Protein AF-A0A202E261-F1 (afdb_monomer)

Structure (mmCIF, N/CA/C/O backbone):
data_AF-A0A202E261-F1
#
_entry.id   AF-A0A202E261-F1
#
loop_
_atom_site.group_PDB
_atom_site.id
_atom_site.type_symbol
_atom_site.label_atom_id
_atom_site.label_alt_id
_atom_site.label_comp_id
_atom_site.label_asym_id
_atom_site.label_entity_id
_atom_site.label_seq_id
_atom_site.pdbx_PDB_ins_code
_atom_site.Cartn_x
_atom_site.Cartn_y
_atom_site.Cartn_z
_atom_site.occupancy
_atom_site.B_iso_or_equiv
_atom_site.auth_seq_id
_atom_site.auth_comp_id
_atom_site.auth_asym_id
_atom_site.auth_atom_id
_atom_site.pdbx_PDB_model_num
ATOM 1 N N . PHE A 1 1 ? 17.854 -31.395 4.392 1.00 71.31 1 PHE A N 1
ATOM 2 C CA . PHE A 1 1 ? 18.715 -30.621 5.311 1.00 71.31 1 PHE A CA 1
ATOM 3 C C . PHE A 1 1 ? 18.531 -29.109 5.123 1.00 71.31 1 PHE A C 1
ATOM 5 O O . PHE A 1 1 ? 17.917 -28.491 5.981 1.00 71.31 1 PHE A O 1
ATOM 12 N N . TYR A 1 2 ? 18.912 -28.520 3.980 1.00 80.06 2 TYR A N 1
ATOM 13 C CA . TYR A 1 2 ? 18.791 -27.066 3.745 1.00 80.06 2 TYR A CA 1
ATOM 14 C C . TYR A 1 2 ? 17.360 -26.505 3.781 1.00 80.06 2 TYR A C 1
ATOM 16 O O . TYR A 1 2 ? 17.147 -25.445 4.356 1.00 80.06 2 TYR A O 1
ATOM 24 N N . GLY A 1 3 ? 16.364 -27.221 3.245 1.00 77.81 3 GLY A N 1
ATOM 25 C CA . GLY A 1 3 ? 14.965 -26.764 3.289 1.00 77.81 3 GLY A CA 1
ATOM 26 C C . GLY A 1 3 ? 14.407 -26.629 4.711 1.00 77.81 3 GLY A C 1
ATOM 27 O O . GLY A 1 3 ? 13.682 -25.683 4.999 1.00 77.81 3 GLY A O 1
ATOM 28 N N . VAL A 1 4 ? 14.811 -27.523 5.621 1.00 81.38 4 VAL A N 1
ATOM 29 C CA . VAL A 1 4 ? 14.452 -27.436 7.047 1.00 81.38 4 VAL A CA 1
ATOM 30 C C . VAL A 1 4 ? 15.137 -26.228 7.681 1.00 81.38 4 VAL A C 1
ATOM 32 O O . VAL A 1 4 ? 14.484 -25.457 8.368 1.00 81.38 4 VAL A O 1
ATOM 35 N N . MET A 1 5 ? 16.421 -26.002 7.390 1.00 83.56 5 MET A N 1
ATOM 36 C CA . MET A 1 5 ? 17.166 -24.848 7.903 1.00 83.56 5 MET A CA 1
ATOM 37 C C . MET A 1 5 ? 16.578 -23.508 7.428 1.00 83.56 5 MET A C 1
ATOM 39 O O . MET A 1 5 ? 16.366 -22.611 8.241 1.00 83.56 5 MET A O 1
ATOM 43 N N . ILE A 1 6 ? 16.249 -23.387 6.136 1.00 81.75 6 ILE A N 1
ATOM 44 C CA . ILE A 1 6 ? 15.598 -22.199 5.560 1.00 81.75 6 ILE A CA 1
ATOM 45 C C . ILE A 1 6 ? 14.204 -22.008 6.167 1.00 81.75 6 ILE A C 1
ATOM 47 O O . ILE A 1 6 ? 13.860 -20.902 6.576 1.00 81.75 6 ILE A O 1
ATOM 51 N N . GLY A 1 7 ? 13.412 -23.079 6.274 1.00 80.44 7 GLY A N 1
ATOM 52 C CA . GLY A 1 7 ? 12.087 -23.034 6.895 1.00 80.44 7 GLY A CA 1
ATOM 53 C C . GLY A 1 7 ? 12.141 -22.550 8.345 1.00 80.44 7 GLY A C 1
ATOM 54 O O . GLY A 1 7 ? 11.383 -21.656 8.721 1.00 80.44 7 GLY A O 1
ATOM 55 N N . THR A 1 8 ? 13.083 -23.073 9.132 1.00 83.44 8 THR A N 1
ATOM 56 C CA . THR A 1 8 ? 13.326 -22.658 10.519 1.00 83.44 8 THR A CA 1
ATOM 57 C C . THR A 1 8 ? 13.765 -21.197 10.601 1.00 83.44 8 THR A C 1
ATOM 59 O O . THR A 1 8 ? 13.216 -20.444 11.403 1.00 83.44 8 THR A O 1
ATOM 62 N N . PHE A 1 9 ? 14.694 -20.757 9.746 1.00 85.19 9 PHE A N 1
ATOM 63 C CA . PHE A 1 9 ? 15.123 -19.357 9.699 1.00 85.19 9 PHE A CA 1
ATOM 64 C C . PHE A 1 9 ? 13.949 -18.413 9.407 1.00 85.19 9 PHE A C 1
ATOM 66 O O . PHE A 1 9 ? 13.721 -17.467 10.158 1.00 85.19 9 PHE A O 1
ATOM 73 N N . LEU A 1 10 ? 13.156 -18.699 8.367 1.00 82.44 10 LEU A N 1
ATOM 74 C CA . LEU A 1 10 ? 11.977 -17.902 8.010 1.00 82.44 10 LEU A CA 1
ATOM 75 C C . LEU A 1 10 ? 10.933 -17.885 9.134 1.00 82.44 10 LEU A C 1
ATOM 77 O O . LEU A 1 10 ? 10.291 -16.862 9.366 1.00 82.44 10 LEU A O 1
ATOM 81 N N . PHE A 1 11 ? 10.763 -19.004 9.839 1.00 82.38 11 PHE A N 1
ATOM 82 C CA . PHE A 1 11 ? 9.862 -19.104 10.981 1.00 82.38 11 PHE A CA 1
ATOM 83 C C . PHE A 1 11 ? 10.284 -18.182 12.132 1.00 82.38 11 PHE A C 1
ATOM 85 O O . PHE A 1 11 ? 9.473 -17.375 12.589 1.00 82.38 11 PHE A O 1
ATOM 92 N N . PHE A 1 12 ? 11.549 -18.249 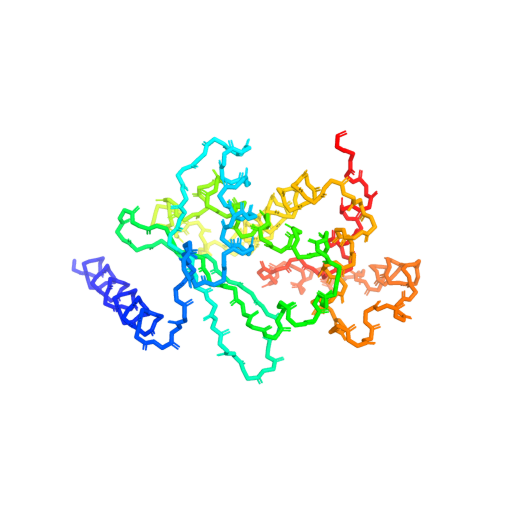12.558 1.00 85.38 12 PHE A N 1
ATOM 93 C CA . PHE A 1 12 ? 12.067 -17.387 13.623 1.00 85.38 12 PHE A CA 1
ATOM 94 C C . PHE A 1 12 ? 12.058 -15.911 13.231 1.00 85.38 12 PHE A C 1
ATOM 96 O O . PHE A 1 12 ? 11.714 -15.067 14.053 1.00 85.38 12 PHE A O 1
ATOM 103 N N . ASN A 1 13 ? 12.350 -15.595 11.968 1.00 82.38 13 ASN A N 1
ATOM 104 C CA . ASN A 1 13 ? 12.278 -14.222 11.478 1.00 82.38 13 ASN A CA 1
ATOM 105 C C . ASN A 1 13 ? 10.861 -13.648 11.646 1.00 82.38 13 ASN A C 1
ATOM 107 O O . ASN A 1 13 ? 10.676 -12.580 12.226 1.00 82.38 13 ASN A O 1
ATOM 111 N N . LYS A 1 14 ? 9.833 -14.407 11.242 1.00 82.50 14 LYS A N 1
ATOM 112 C CA . LYS A 1 14 ? 8.442 -13.979 11.435 1.00 82.50 14 LYS A CA 1
ATOM 113 C C . LYS A 1 14 ? 8.031 -13.911 12.908 1.00 82.50 14 LYS A C 1
ATOM 115 O O . LYS A 1 14 ? 7.245 -13.038 13.258 1.00 82.50 14 LYS A O 1
ATOM 120 N N . LEU A 1 15 ? 8.544 -14.804 13.760 1.00 85.50 15 LEU A N 1
ATOM 121 C CA . LEU A 1 15 ? 8.317 -14.749 15.210 1.00 85.50 15 LEU A CA 1
ATOM 122 C C . LEU A 1 15 ? 8.835 -13.441 15.810 1.00 85.50 15 LEU A C 1
ATOM 124 O O . LEU A 1 15 ? 8.109 -12.792 16.558 1.00 85.50 15 LEU A O 1
ATOM 128 N N . VAL A 1 16 ? 10.064 -13.051 15.467 1.00 86.69 16 VAL A N 1
ATOM 129 C CA . VAL A 1 16 ? 10.685 -11.811 15.953 1.00 86.69 16 VAL A CA 1
ATOM 130 C C . VAL A 1 16 ? 9.889 -10.594 15.490 1.00 86.69 16 VAL A C 1
ATOM 132 O O . VAL A 1 16 ? 9.588 -9.722 16.302 1.00 86.69 16 VAL A O 1
ATOM 135 N N . ILE A 1 17 ? 9.472 -10.560 14.221 1.00 85.44 17 ILE A N 1
ATOM 136 C CA . ILE A 1 17 ? 8.662 -9.453 13.694 1.00 85.44 17 ILE A CA 1
ATOM 137 C C . ILE A 1 17 ? 7.299 -9.387 14.395 1.00 85.44 17 ILE A C 1
ATOM 139 O O . ILE A 1 17 ? 6.878 -8.315 14.823 1.00 85.44 17 ILE A O 1
ATOM 143 N N . ALA A 1 18 ? 6.619 -10.523 14.571 1.00 87.19 18 ALA A N 1
ATOM 144 C CA . ALA A 1 18 ? 5.336 -10.567 15.269 1.00 87.19 18 ALA A CA 1
ATOM 145 C C . ALA A 1 18 ? 5.460 -10.135 16.740 1.00 87.19 18 ALA A C 1
ATOM 147 O O . ALA A 1 18 ? 4.589 -9.423 17.241 1.00 87.19 18 ALA A O 1
ATOM 148 N N . PHE A 1 19 ? 6.532 -10.545 17.426 1.00 88.94 19 PHE A N 1
ATOM 149 C CA . PHE A 1 19 ? 6.842 -10.103 18.785 1.00 88.94 19 PHE A CA 1
ATOM 150 C C . PHE A 1 19 ? 7.041 -8.586 18.840 1.00 88.94 19 PHE A C 1
ATOM 152 O O . PHE A 1 19 ? 6.410 -7.919 19.657 1.00 88.94 19 PHE A O 1
ATOM 159 N N . TYR A 1 20 ? 7.853 -8.044 17.933 1.00 88.81 20 TYR A N 1
ATOM 160 C CA . TYR A 1 20 ? 8.139 -6.617 17.870 1.00 88.81 20 TYR A CA 1
ATOM 161 C C . TYR A 1 20 ? 6.879 -5.785 17.602 1.00 88.81 20 TYR A C 1
ATOM 163 O O . TYR A 1 20 ? 6.579 -4.879 18.371 1.00 88.81 20 TYR A O 1
ATOM 171 N N . ILE A 1 21 ? 6.072 -6.142 16.595 1.00 88.56 21 ILE A N 1
ATOM 172 C CA . ILE A 1 21 ? 4.812 -5.436 16.300 1.00 88.56 21 ILE A CA 1
ATOM 173 C C . ILE A 1 21 ? 3.878 -5.478 17.514 1.00 88.56 21 ILE A C 1
ATOM 175 O O . ILE A 1 21 ? 3.348 -4.453 17.926 1.00 88.56 21 ILE A O 1
ATOM 179 N N . ARG A 1 22 ? 3.688 -6.649 18.131 1.00 89.62 22 ARG A N 1
ATOM 180 C CA . ARG A 1 22 ? 2.782 -6.787 19.283 1.00 89.62 22 ARG A CA 1
ATOM 181 C C . ARG A 1 22 ? 3.256 -6.039 20.527 1.00 89.62 22 ARG A C 1
ATOM 183 O O . ARG A 1 22 ? 2.412 -5.649 21.326 1.00 89.62 22 ARG A O 1
ATOM 190 N N . GLY A 1 23 ? 4.567 -5.900 20.711 1.00 89.31 23 GLY A N 1
ATOM 191 C CA . GLY A 1 23 ? 5.159 -5.225 21.865 1.00 89.31 23 GLY A CA 1
ATOM 192 C C . GLY A 1 23 ? 5.361 -3.721 21.678 1.00 89.31 23 GLY A C 1
ATOM 193 O O . GLY A 1 23 ? 5.394 -2.997 22.668 1.00 89.31 23 GL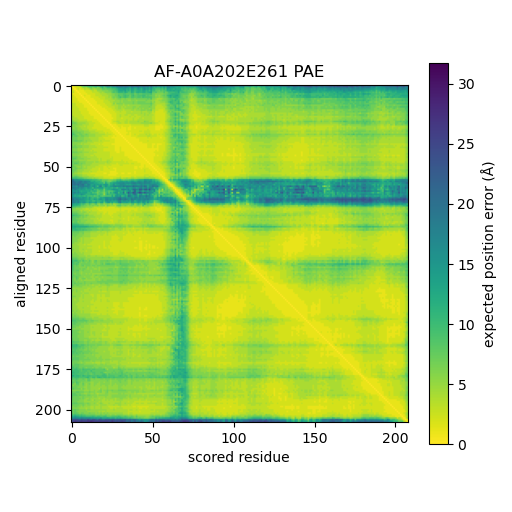Y A O 1
ATOM 194 N N . SER A 1 24 ? 5.508 -3.248 20.438 1.00 89.81 24 SER A N 1
ATOM 195 C CA . SER A 1 24 ? 5.903 -1.864 20.138 1.00 89.81 24 SER A CA 1
ATOM 196 C C . SER A 1 24 ? 4.866 -1.062 19.348 1.00 89.81 24 SER A C 1
ATOM 198 O O . SER A 1 24 ? 4.977 0.160 19.303 1.00 89.81 24 SER A O 1
ATOM 200 N N . ALA A 1 25 ? 3.860 -1.703 18.747 1.00 93.00 25 ALA A N 1
ATOM 201 C CA . ALA A 1 25 ? 2.770 -1.029 18.043 1.00 93.00 25 ALA A CA 1
ATOM 202 C C . ALA A 1 25 ? 1.473 -1.013 18.871 1.00 93.00 25 ALA A C 1
ATOM 204 O O . ALA A 1 25 ? 1.246 -1.845 19.751 1.00 93.00 25 ALA A O 1
ATOM 205 N N . VAL A 1 26 ? 0.580 -0.079 18.553 1.00 94.44 26 VAL A N 1
ATOM 206 C CA . VAL A 1 26 ? -0.694 0.111 19.251 1.00 94.44 26 VAL A CA 1
ATOM 207 C C . VAL A 1 26 ? -1.797 -0.657 18.521 1.00 94.44 26 VAL A C 1
ATOM 209 O O . VAL A 1 26 ? -2.121 -0.357 17.375 1.00 94.44 26 VAL A O 1
ATOM 212 N N . LYS A 1 27 ? -2.379 -1.677 19.160 1.00 95.44 27 LYS A N 1
ATOM 213 C CA . LYS A 1 27 ? -3.402 -2.541 18.540 1.00 95.44 27 LYS A CA 1
ATOM 214 C C . LYS A 1 27 ? -4.723 -1.796 18.310 1.00 95.44 27 LYS A C 1
ATOM 216 O O . LYS A 1 27 ? -5.280 -1.240 19.248 1.00 95.44 27 LYS A O 1
ATOM 221 N N . LEU A 1 28 ? -5.283 -1.844 17.109 1.00 95.06 28 LEU A N 1
ATOM 222 C CA . LEU A 1 28 ? -6.623 -1.318 16.851 1.00 95.06 28 LEU A CA 1
ATOM 223 C C . LEU A 1 28 ? -7.690 -2.165 17.556 1.00 95.06 28 LEU A C 1
ATOM 225 O O . LEU A 1 28 ? -7.625 -3.397 17.561 1.00 95.06 28 LEU A O 1
ATOM 229 N N . GLY A 1 29 ? -8.693 -1.502 18.123 1.00 95.25 29 GLY A N 1
ATOM 230 C CA . GLY A 1 29 ? -9.818 -2.156 18.777 1.00 95.25 29 GLY A CA 1
ATOM 231 C C . GLY A 1 29 ? -10.958 -1.190 19.107 1.00 95.25 29 GLY A C 1
ATOM 232 O O . GLY A 1 29 ? -10.822 0.021 18.949 1.00 95.25 29 GLY 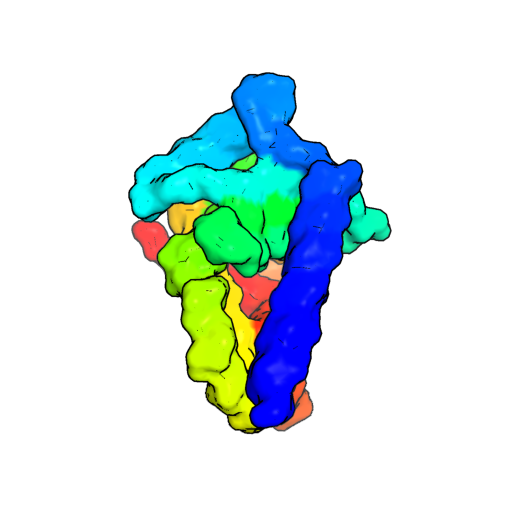A O 1
ATOM 233 N N . PRO A 1 30 ? -12.090 -1.699 19.616 1.00 94.75 30 PRO A N 1
ATOM 234 C CA . PRO A 1 30 ? -13.256 -0.866 19.904 1.00 94.75 30 PRO A CA 1
ATOM 235 C C . PRO A 1 30 ? -13.017 0.174 21.011 1.00 94.75 30 PRO A C 1
ATOM 237 O O . PRO A 1 30 ? -13.743 1.157 21.079 1.00 94.75 30 PRO A O 1
ATOM 240 N N . GLN A 1 31 ? -12.005 -0.010 21.865 1.00 96.19 31 GLN A N 1
ATOM 241 C CA . GLN A 1 31 ? -11.590 0.970 22.880 1.00 96.19 31 GLN A CA 1
ATOM 242 C C . GLN A 1 31 ? -10.324 1.751 22.492 1.00 96.19 31 GLN A C 1
ATOM 244 O O . GLN A 1 31 ? -9.927 2.657 23.216 1.00 96.19 31 GLN A O 1
ATOM 249 N N . GLN A 1 32 ? -9.673 1.408 21.375 1.00 92.94 32 GLN A N 1
ATOM 250 C CA . GLN A 1 32 ? -8.385 1.970 20.969 1.00 92.94 32 GLN A CA 1
ATOM 251 C C . GLN A 1 32 ? -8.404 2.262 19.467 1.00 92.94 32 GLN A C 1
ATOM 253 O O . GLN A 1 32 ? -8.309 1.347 18.651 1.00 92.94 32 GLN A O 1
ATOM 258 N N . PHE A 1 33 ? -8.539 3.547 19.123 1.00 94.31 33 PHE A N 1
ATOM 259 C CA . PHE A 1 33 ? -8.861 4.032 17.772 1.00 94.31 33 PHE A CA 1
ATOM 260 C C . PHE A 1 33 ? -10.179 3.449 17.2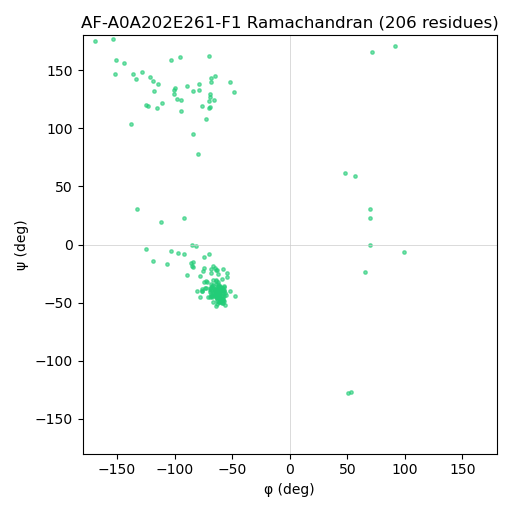20 1.00 94.31 33 PHE A C 1
ATOM 262 O O . PHE A 1 33 ? -10.183 2.807 16.163 1.00 94.31 33 PHE A O 1
ATOM 269 N N . PRO A 1 34 ? -11.315 3.669 17.916 1.00 95.06 34 PRO A N 1
ATOM 270 C CA . PRO A 1 34 ? -12.608 3.100 17.532 1.00 95.06 34 PRO A CA 1
ATOM 271 C C . PRO A 1 34 ? -13.035 3.481 16.114 1.00 95.06 34 PRO A C 1
ATOM 273 O O . PRO A 1 34 ? -13.613 2.659 15.414 1.00 95.06 34 PRO A O 1
ATOM 276 N N . GLU A 1 35 ? -12.728 4.695 15.659 1.00 91.81 35 GLU A N 1
ATOM 277 C CA . GLU A 1 35 ? -13.097 5.177 14.324 1.00 91.81 35 GLU A CA 1
ATOM 278 C C . GLU A 1 35 ? -12.416 4.365 13.216 1.00 91.81 35 GLU A C 1
ATOM 280 O O . GLU A 1 35 ? -13.091 3.786 12.362 1.00 91.81 35 GLU A O 1
ATOM 285 N N . ILE A 1 36 ? -11.087 4.230 13.285 1.00 91.75 36 ILE A N 1
ATOM 286 C CA . ILE A 1 36 ? -10.294 3.456 12.319 1.00 91.75 36 ILE A CA 1
ATOM 287 C C . ILE A 1 36 ? -10.658 1.969 12.407 1.00 91.75 36 ILE A C 1
ATOM 289 O O . ILE A 1 36 ? -10.786 1.293 11.386 1.00 91.75 36 ILE A O 1
ATOM 293 N N . TYR A 1 37 ? -10.885 1.446 13.615 1.00 94.94 37 TYR A N 1
ATOM 294 C CA . TYR A 1 37 ? -11.315 0.062 13.801 1.00 94.94 37 TYR A CA 1
ATOM 295 C C . TYR A 1 37 ? -12.709 -0.203 13.201 1.00 94.94 37 TYR A C 1
ATOM 297 O O . TYR A 1 37 ? -12.915 -1.201 12.505 1.00 94.94 37 TYR A O 1
ATOM 305 N N . ASN A 1 38 ? -13.668 0.706 13.386 1.00 94.56 38 ASN A N 1
ATOM 306 C CA . ASN A 1 38 ? -15.002 0.619 12.785 1.00 94.56 38 ASN A CA 1
ATOM 307 C C . ASN A 1 38 ? -14.945 0.723 11.250 1.00 94.56 38 ASN A C 1
ATOM 309 O O . ASN A 1 38 ? -15.650 0.007 10.540 1.00 94.56 38 ASN A O 1
ATOM 313 N N . GLN A 1 39 ? -14.063 1.569 10.720 1.00 92.44 39 GLN A N 1
ATOM 314 C CA . GLN A 1 39 ? -13.799 1.685 9.285 1.00 92.44 39 GLN A CA 1
ATOM 315 C C . GLN A 1 39 ? -13.223 0.375 8.716 1.00 92.44 39 GLN A C 1
ATOM 317 O O . GLN A 1 39 ? -13.755 -0.164 7.742 1.00 92.44 39 GLN A O 1
ATOM 322 N N . LEU A 1 40 ? -12.206 -0.194 9.372 1.00 94.69 40 LEU A N 1
ATOM 323 C CA . LEU A 1 40 ? -11.597 -1.478 9.015 1.00 94.69 40 LEU A CA 1
ATOM 324 C C . LEU A 1 40 ? -12.623 -2.621 9.022 1.00 94.69 40 LEU A C 1
ATOM 326 O O . LEU A 1 40 ? -12.720 -3.376 8.054 1.00 94.69 40 LEU A O 1
ATOM 330 N N . THR A 1 41 ? -13.396 -2.751 10.102 1.00 95.81 41 THR A N 1
ATOM 331 C CA . THR A 1 41 ? -14.407 -3.811 10.258 1.00 95.81 41 THR A CA 1
ATOM 332 C C . THR A 1 41 ? -15.488 -3.717 9.182 1.00 95.81 41 THR A C 1
ATOM 334 O O . THR A 1 41 ? -15.815 -4.729 8.560 1.00 95.81 41 THR A O 1
ATOM 337 N N . ARG A 1 42 ? -15.965 -2.504 8.870 1.00 96.06 42 ARG A N 1
ATOM 338 C CA . ARG A 1 42 ? -16.902 -2.249 7.767 1.00 96.06 42 ARG A CA 1
ATOM 339 C C . ARG A 1 42 ? -16.345 -2.715 6.421 1.00 96.06 42 ARG A C 1
ATOM 341 O O . ARG A 1 42 ? -17.077 -3.305 5.628 1.00 96.06 42 ARG A O 1
ATOM 348 N N . TYR A 1 43 ? -15.063 -2.483 6.142 1.00 96.00 43 TYR A N 1
ATOM 349 C CA . TYR A 1 43 ? -14.448 -2.949 4.895 1.00 96.00 43 TYR A CA 1
ATOM 350 C C . TYR A 1 43 ? -14.216 -4.451 4.856 1.00 96.00 43 TYR A C 1
ATOM 352 O O . TYR A 1 43 ? -14.469 -5.067 3.824 1.00 96.00 43 TYR A O 1
ATOM 360 N N . CYS A 1 44 ? -13.845 -5.066 5.975 1.00 95.94 44 CYS A N 1
ATOM 361 C CA . CYS A 1 44 ? -13.767 -6.522 6.070 1.00 95.94 44 CYS A CA 1
ATOM 362 C C . CYS A 1 44 ? -15.133 -7.176 5.800 1.00 95.94 44 CYS A C 1
ATOM 364 O O . CYS A 1 44 ? -15.206 -8.153 5.054 1.00 95.94 44 CYS A O 1
ATOM 366 N N . GLN A 1 45 ? -16.220 -6.587 6.313 1.00 96.56 45 GLN A N 1
ATOM 367 C CA . GLN A 1 45 ? -17.590 -7.018 6.014 1.00 96.56 45 GLN A CA 1
ATOM 368 C C . GLN A 1 45 ? -17.919 -6.882 4.522 1.00 96.56 45 GLN A C 1
ATOM 370 O O . GLN A 1 45 ? -18.365 -7.853 3.914 1.00 96.56 45 GLN A O 1
ATOM 375 N N . LYS A 1 46 ? -17.639 -5.724 3.900 1.00 95.94 46 LYS A N 1
ATOM 376 C CA . LYS A 1 46 ? -17.835 -5.529 2.448 1.00 95.94 46 LYS A CA 1
ATOM 377 C C . LYS A 1 46 ? -17.045 -6.537 1.609 1.00 95.94 46 LYS A C 1
ATOM 379 O O . LYS A 1 46 ? -17.544 -7.027 0.603 1.00 95.94 46 LYS A O 1
ATOM 384 N N . LEU A 1 47 ? -15.823 -6.858 2.026 1.00 95.56 47 LEU A N 1
ATOM 385 C CA . LEU A 1 47 ? -14.965 -7.833 1.356 1.00 95.56 47 LEU A CA 1
ATOM 386 C C . LEU A 1 47 ? -15.296 -9.287 1.717 1.00 95.56 47 LEU A C 1
ATOM 388 O O . LEU A 1 47 ? -14.640 -10.188 1.191 1.00 95.56 47 LEU A O 1
ATOM 392 N N . ASN A 1 48 ? -16.275 -9.542 2.589 1.00 95.62 48 ASN A N 1
ATOM 393 C CA . ASN A 1 48 ? -16.604 -10.865 3.117 1.00 95.62 48 ASN A CA 1
ATOM 394 C C . ASN A 1 48 ? -15.345 -11.612 3.607 1.00 95.62 48 ASN A C 1
ATOM 396 O O . ASN A 1 48 ? -14.916 -12.616 3.022 1.00 95.62 48 ASN A O 1
ATOM 400 N N . MET A 1 49 ? -14.670 -11.035 4.602 1.00 93.62 49 MET A N 1
ATOM 401 C CA . MET A 1 49 ? -13.487 -11.605 5.245 1.00 93.62 49 MET A CA 1
ATOM 402 C C . MET A 1 49 ? -13.452 -11.300 6.742 1.00 93.62 49 MET A C 1
ATOM 404 O O . MET A 1 49 ? -14.009 -10.302 7.196 1.00 93.62 49 MET A O 1
ATOM 408 N N . ASP A 1 50 ? -12.740 -12.140 7.491 1.00 92.75 50 ASP A N 1
ATOM 409 C CA . ASP A 1 50 ? -12.475 -11.894 8.907 1.00 92.75 50 ASP A CA 1
ATOM 410 C C . ASP A 1 50 ? -11.605 -10.650 9.096 1.00 92.75 50 ASP A C 1
ATOM 412 O O . ASP A 1 50 ? -10.691 -10.381 8.305 1.00 92.75 50 ASP A O 1
ATOM 416 N N . VAL A 1 51 ? -11.865 -9.925 10.184 1.00 93.19 51 VAL A N 1
ATOM 417 C CA . VAL A 1 51 ? -11.091 -8.742 10.567 1.00 93.19 51 VAL A CA 1
ATOM 418 C C . VAL A 1 51 ? -9.690 -9.192 11.002 1.00 93.19 51 VAL A C 1
ATOM 420 O O . VAL A 1 51 ? -9.577 -9.970 11.955 1.00 93.19 51 VAL A O 1
ATOM 423 N N . PRO A 1 52 ? -8.615 -8.761 10.315 1.00 92.50 52 PRO A N 1
ATOM 424 C CA . PRO A 1 52 ? -7.254 -9.098 10.714 1.00 92.50 52 PRO A CA 1
ATOM 425 C C . PRO A 1 52 ? -6.871 -8.376 12.010 1.00 92.50 52 PRO A C 1
ATOM 427 O O . PRO A 1 52 ? -7.474 -7.368 12.381 1.00 92.50 52 PRO A O 1
ATOM 430 N N . GLU A 1 53 ? -5.825 -8.852 12.686 1.00 92.62 53 GLU A N 1
ATOM 431 C CA . GLU A 1 53 ? -5.214 -8.049 13.744 1.00 92.62 53 GLU A CA 1
ATOM 432 C C . GLU A 1 53 ? -4.597 -6.806 13.094 1.00 92.62 53 GLU A C 1
ATOM 434 O O . GLU A 1 53 ? -3.786 -6.927 12.180 1.00 92.62 53 GLU A O 1
ATOM 439 N N . ALA A 1 54 ? -4.980 -5.614 13.537 1.00 93.19 54 ALA A N 1
ATOM 440 C CA . ALA A 1 54 ? -4.479 -4.373 12.966 1.00 93.19 54 ALA A CA 1
ATOM 441 C C . ALA A 1 54 ? -3.784 -3.529 14.033 1.00 93.19 54 ALA A C 1
ATOM 443 O O . ALA A 1 54 ? -4.193 -3.535 15.194 1.00 93.19 54 ALA A O 1
ATOM 444 N N . TYR A 1 55 ? -2.722 -2.835 13.642 1.00 94.25 55 TYR A N 1
ATOM 445 C CA . TYR A 1 55 ? -1.871 -2.055 14.533 1.00 94.25 55 TYR A CA 1
ATOM 446 C C . TYR A 1 55 ? -1.543 -0.706 13.901 1.00 94.25 55 TYR A C 1
ATOM 448 O O . TYR A 1 55 ? -1.377 -0.622 12.686 1.00 94.25 55 TYR A O 1
ATOM 456 N N . ILE A 1 56 ? -1.404 0.321 14.735 1.00 92.62 56 ILE A N 1
ATOM 457 C CA . ILE A 1 56 ? -0.768 1.586 14.373 1.00 92.62 56 ILE A CA 1
ATOM 458 C C . ILE A 1 56 ? 0.649 1.575 14.921 1.00 92.62 56 ILE A C 1
ATOM 460 O O . ILE A 1 56 ? 0.863 1.292 16.101 1.00 92.62 56 ILE A O 1
ATOM 464 N N . MET A 1 57 ? 1.618 1.879 14.068 1.00 91.12 57 MET A N 1
ATOM 465 C CA . MET A 1 57 ? 3.027 1.896 14.440 1.00 91.12 57 MET A CA 1
ATOM 466 C C . MET A 1 57 ? 3.697 3.164 13.930 1.00 91.12 57 MET A C 1
ATOM 468 O O . MET A 1 57 ? 3.392 3.610 12.829 1.00 91.12 57 MET A O 1
ATOM 472 N N . GLN A 1 58 ? 4.615 3.735 14.711 1.00 84.69 58 GLN A N 1
ATOM 473 C CA . GLN A 1 58 ? 5.417 4.858 14.238 1.00 84.69 58 GLN A CA 1
ATOM 474 C C . GLN A 1 58 ? 6.691 4.369 13.544 1.00 84.69 58 GLN A C 1
ATOM 476 O O . GLN A 1 58 ? 7.349 3.465 14.063 1.00 84.69 58 GLN A O 1
ATOM 481 N N . GLN A 1 59 ? 7.044 4.963 12.398 1.00 74.44 59 GLN A N 1
ATOM 482 C CA . GLN A 1 59 ? 8.189 4.522 11.587 1.00 74.44 59 GLN A CA 1
ATOM 483 C C . GLN A 1 59 ? 9.110 5.662 11.126 1.00 74.44 59 GLN A C 1
ATOM 485 O O . GLN A 1 59 ? 9.790 5.537 10.114 1.00 74.44 59 GLN A O 1
ATOM 490 N N . GLY A 1 60 ? 9.215 6.732 11.920 1.00 61.44 60 GLY A N 1
ATOM 491 C CA . GLY A 1 60 ? 10.308 7.704 11.811 1.00 61.44 60 GLY A CA 1
ATOM 492 C C . GLY A 1 60 ? 10.283 8.576 10.553 1.00 61.44 60 GLY A C 1
ATOM 493 O O . GLY A 1 60 ? 11.350 8.986 10.103 1.00 61.44 60 GLY A O 1
ATOM 494 N N . GLY A 1 61 ? 9.101 8.870 10.005 1.00 59.19 61 GLY A N 1
ATOM 495 C CA . GLY A 1 61 ? 8.909 9.721 8.829 1.00 59.19 61 GLY A CA 1
ATOM 496 C C . GLY A 1 61 ? 8.705 8.961 7.516 1.00 59.19 61 GLY A C 1
ATOM 497 O O . GLY A 1 61 ? 8.402 9.592 6.502 1.00 59.19 61 GLY A O 1
ATOM 498 N N . ASP A 1 62 ? 8.838 7.631 7.512 1.00 60.44 62 ASP A N 1
ATOM 499 C CA . ASP A 1 62 ? 8.535 6.806 6.341 1.00 60.44 62 ASP A CA 1
ATOM 500 C C . ASP A 1 62 ? 7.014 6.645 6.166 1.00 60.44 62 ASP A C 1
ATOM 502 O O . ASP A 1 62 ? 6.319 6.067 7.004 1.00 60.44 62 ASP A O 1
ATOM 506 N N . LEU A 1 63 ? 6.486 7.106 5.030 1.00 54.19 63 LEU A N 1
ATOM 507 C CA . LEU A 1 63 ? 5.077 6.945 4.663 1.00 54.19 63 LEU A CA 1
ATOM 508 C C . LEU A 1 63 ? 4.852 5.575 4.021 1.00 54.19 63 LEU A C 1
ATOM 510 O O . LEU A 1 63 ? 5.070 5.397 2.823 1.00 54.19 63 LEU A O 1
ATOM 514 N N . ASN A 1 64 ? 4.430 4.590 4.812 1.00 60.59 64 ASN A N 1
ATOM 515 C CA . ASN A 1 64 ? 4.134 3.248 4.310 1.00 60.59 64 ASN A CA 1
ATOM 516 C C . ASN A 1 64 ? 3.091 2.518 5.187 1.00 60.59 64 ASN A C 1
ATOM 518 O O . ASN A 1 64 ? 2.624 3.035 6.198 1.00 60.59 64 ASN A O 1
ATOM 522 N N . ALA A 1 65 ? 2.691 1.320 4.786 1.00 54.03 65 ALA A N 1
ATOM 523 C CA . ALA A 1 65 ? 1.932 0.352 5.570 1.00 54.03 65 ALA A CA 1
ATOM 524 C C . ALA A 1 65 ? 2.311 -1.048 5.064 1.00 54.03 65 ALA A C 1
ATOM 526 O O . ALA A 1 65 ? 2.846 -1.186 3.964 1.00 54.03 65 ALA A O 1
ATOM 527 N N . PHE A 1 66 ? 2.104 -2.098 5.861 1.00 63.59 66 PHE A N 1
ATOM 528 C CA . PHE A 1 66 ? 2.290 -3.453 5.336 1.00 63.59 66 PHE A CA 1
ATOM 529 C C . PHE A 1 66 ? 1.420 -4.507 6.021 1.00 63.59 66 PHE A C 1
ATOM 531 O O . PHE A 1 66 ? 1.183 -4.487 7.234 1.00 63.59 66 PHE A O 1
ATOM 538 N N . ALA A 1 67 ? 1.019 -5.508 5.235 1.00 52.31 67 ALA A N 1
ATOM 539 C CA . ALA A 1 67 ? 0.341 -6.707 5.702 1.00 52.31 67 ALA A CA 1
ATOM 540 C C . ALA A 1 67 ? 1.302 -7.902 5.847 1.00 52.31 67 ALA A C 1
ATOM 542 O O . ALA A 1 67 ? 2.075 -8.239 4.946 1.00 52.31 67 ALA A O 1
ATOM 543 N N . MET A 1 68 ? 1.197 -8.628 6.963 1.00 58.28 68 MET A N 1
ATOM 544 C CA . MET A 1 68 ? 1.950 -9.863 7.210 1.00 58.28 68 MET A CA 1
ATOM 545 C C . MET A 1 68 ? 1.022 -11.001 7.638 1.00 58.28 68 MET A C 1
ATOM 547 O O . MET A 1 68 ? 0.022 -10.803 8.315 1.00 58.28 68 MET A O 1
ATOM 551 N N . LYS A 1 69 ? 1.368 -12.241 7.282 1.00 45.78 69 LYS A N 1
ATOM 552 C CA . LYS A 1 69 ? 0.705 -13.443 7.801 1.00 45.78 69 LYS A CA 1
ATOM 553 C C . LYS A 1 69 ? 1.657 -14.209 8.714 1.00 45.78 69 LYS A C 1
ATOM 555 O O . LYS A 1 69 ? 2.716 -14.663 8.262 1.00 45.78 69 LYS A O 1
ATOM 560 N N . PHE A 1 70 ? 1.242 -14.412 9.963 1.00 46.72 70 PHE A N 1
ATOM 561 C CA . PHE A 1 70 ? 1.938 -15.245 10.939 1.00 46.72 70 PHE A CA 1
ATOM 562 C C . PHE A 1 70 ? 0.980 -16.313 11.490 1.00 46.72 70 PHE A C 1
ATOM 564 O O . PHE A 1 70 ? -0.072 -15.999 12.041 1.00 46.72 70 PHE A O 1
ATOM 571 N N . PHE A 1 71 ? 1.319 -17.596 11.305 1.00 56.19 71 PHE A N 1
ATOM 572 C CA . PHE A 1 71 ? 0.401 -18.726 11.535 1.00 56.19 71 PHE A CA 1
ATOM 573 C C . PHE A 1 71 ? -0.936 -18.565 10.770 1.00 56.19 71 PHE A C 1
ATOM 575 O O . PHE A 1 71 ? -0.940 -18.382 9.548 1.00 56.19 71 PHE A O 1
ATOM 582 N N . ARG A 1 72 ? -2.075 -18.673 11.472 1.00 52.53 72 ARG A N 1
ATOM 583 C CA . ARG A 1 72 ? -3.434 -18.438 10.963 1.00 52.53 72 ARG A CA 1
ATOM 584 C C . ARG A 1 72 ? -3.824 -16.955 11.034 1.00 52.53 72 ARG A C 1
ATOM 586 O O . ARG A 1 72 ? -4.767 -16.570 10.350 1.00 52.53 72 ARG A O 1
ATOM 593 N N . SER A 1 73 ? -3.098 -16.141 11.804 1.00 59.53 73 SER A N 1
ATOM 594 C CA . SER A 1 73 ? -3.400 -14.725 12.010 1.00 59.53 73 SER A CA 1
ATOM 595 C C . SER A 1 73 ? -2.821 -13.866 10.887 1.00 59.53 73 SER A C 1
ATOM 597 O O . SER A 1 73 ? -1.660 -13.997 10.484 1.00 59.53 73 SER A O 1
ATOM 599 N N . LYS A 1 74 ? -3.664 -12.983 10.360 1.00 77.62 74 LYS A N 1
ATOM 600 C CA . LYS A 1 74 ? -3.303 -11.955 9.385 1.00 77.62 74 LYS A CA 1
ATOM 601 C C . LYS A 1 74 ? -3.150 -10.640 10.145 1.00 77.62 74 LYS A C 1
ATOM 603 O O . LYS A 1 74 ? -4.006 -10.327 10.969 1.00 77.62 74 LYS A O 1
ATOM 608 N N . PHE A 1 75 ? -2.066 -9.929 9.877 1.00 82.94 75 PHE A N 1
ATOM 609 C CA . PHE A 1 75 ? -1.692 -8.668 10.499 1.00 82.94 75 PHE A CA 1
ATOM 610 C C . PHE A 1 75 ? -1.736 -7.564 9.452 1.00 82.94 75 PHE A C 1
ATOM 612 O O . PHE A 1 75 ? -1.258 -7.775 8.337 1.00 82.94 75 PHE A O 1
ATOM 619 N N . ILE A 1 76 ? -2.258 -6.405 9.831 1.00 89.19 76 ILE A N 1
ATOM 620 C CA . ILE A 1 76 ? -2.077 -5.143 9.114 1.00 89.19 76 ILE A CA 1
ATOM 621 C C . ILE A 1 76 ? -1.350 -4.188 10.053 1.00 89.19 76 ILE A C 1
ATOM 623 O O . ILE A 1 76 ? -1.738 -4.041 11.212 1.00 89.19 76 ILE A O 1
ATOM 627 N N . VAL A 1 77 ? -0.312 -3.531 9.555 1.00 88.94 77 VAL A N 1
ATOM 628 C CA . VAL A 1 77 ? 0.341 -2.425 10.251 1.00 88.94 77 VAL A CA 1
ATOM 629 C C . VAL A 1 77 ? 0.137 -1.168 9.420 1.00 88.94 77 VAL A C 1
ATOM 631 O O . VAL A 1 77 ? 0.585 -1.102 8.279 1.00 88.94 77 VAL A O 1
ATOM 634 N N . LEU A 1 78 ? -0.563 -0.190 9.991 1.00 89.88 78 LEU A N 1
ATOM 635 C CA . LEU A 1 78 ? -0.749 1.139 9.418 1.00 89.88 78 LEU A CA 1
ATOM 636 C C . LEU A 1 78 ? 0.268 2.075 10.069 1.00 89.88 78 LEU A C 1
ATOM 638 O O . LEU A 1 78 ? 0.314 2.155 11.301 1.00 89.88 78 LEU A O 1
ATOM 642 N N . TYR A 1 79 ? 1.094 2.769 9.286 1.00 87.62 79 TYR A N 1
ATOM 643 C CA . TYR A 1 79 ? 2.029 3.713 9.892 1.00 87.62 79 TYR A CA 1
ATOM 644 C C . TYR A 1 79 ? 1.340 5.015 10.274 1.00 87.62 79 TYR A C 1
ATOM 646 O O . TYR A 1 79 ? 0.512 5.538 9.527 1.00 87.62 79 TYR A O 1
ATOM 654 N N . ALA A 1 80 ? 1.691 5.529 11.452 1.00 86.56 80 ALA A N 1
ATOM 655 C CA . ALA A 1 80 ? 1.117 6.754 11.992 1.00 86.56 80 ALA A CA 1
ATOM 656 C C . ALA A 1 80 ? 1.355 7.942 11.050 1.00 86.56 80 ALA A C 1
ATOM 658 O O . ALA A 1 80 ? 0.398 8.642 10.736 1.00 86.56 80 ALA A O 1
ATOM 659 N N . ASP A 1 81 ? 2.572 8.082 10.514 1.00 85.56 81 ASP A N 1
ATOM 660 C CA . ASP A 1 81 ? 2.925 9.143 9.561 1.00 85.56 81 ASP A CA 1
ATOM 661 C C . ASP A 1 81 ? 2.017 9.129 8.315 1.00 85.56 81 ASP A C 1
ATOM 663 O O . ASP A 1 81 ? 1.625 10.178 7.809 1.00 85.56 81 ASP A O 1
ATOM 667 N N . LEU A 1 82 ? 1.625 7.942 7.830 1.00 86.19 82 LEU A N 1
ATOM 668 C CA . LEU A 1 82 ? 0.742 7.805 6.669 1.00 86.19 82 LEU A CA 1
ATOM 669 C C . LEU A 1 82 ? -0.713 8.171 6.994 1.00 86.19 82 LEU A C 1
ATOM 671 O O . LEU A 1 82 ? -1.394 8.790 6.176 1.00 86.19 82 LEU A O 1
ATOM 675 N N . LEU A 1 83 ? -1.185 7.819 8.191 1.00 89.31 83 LEU A N 1
ATOM 676 C CA . LEU A 1 83 ? -2.506 8.226 8.670 1.00 89.31 83 LEU A CA 1
ATOM 677 C C . LEU A 1 83 ? -2.570 9.740 8.898 1.00 89.31 83 LEU A C 1
ATOM 679 O O . LEU A 1 83 ? -3.533 10.373 8.475 1.00 89.31 83 LEU A O 1
ATOM 683 N N . GLU A 1 84 ? -1.532 10.319 9.501 1.00 90.00 84 GLU A N 1
ATOM 684 C CA . GLU A 1 84 ? -1.389 11.764 9.698 1.00 90.00 84 GLU A CA 1
ATOM 685 C C . GLU A 1 84 ? -1.334 12.501 8.358 1.00 90.00 84 GLU A C 1
ATOM 687 O O . GLU A 1 84 ? -2.006 13.514 8.173 1.00 90.00 84 GLU A O 1
ATOM 692 N N . ALA A 1 85 ? -0.603 11.957 7.384 1.00 89.25 85 ALA A N 1
ATOM 693 C CA . ALA A 1 85 ? -0.495 12.538 6.055 1.00 89.25 85 ALA A CA 1
ATOM 694 C C . ALA A 1 85 ? -1.825 12.565 5.279 1.00 89.25 85 ALA A C 1
ATOM 696 O O . ALA A 1 85 ? -1.970 13.380 4.369 1.00 89.25 85 ALA A O 1
ATOM 697 N N . CYS A 1 86 ? -2.796 11.716 5.632 1.00 89.38 86 CYS A N 1
ATOM 698 C CA . CYS A 1 86 ? -4.152 11.795 5.082 1.00 89.38 86 CYS A CA 1
ATOM 699 C C . CYS A 1 86 ? -4.970 12.947 5.681 1.00 89.38 86 CYS A C 1
ATOM 701 O O . CYS A 1 86 ? -5.919 13.400 5.043 1.00 89.38 86 CYS A O 1
ATOM 703 N N . GLY A 1 87 ? -4.616 13.428 6.878 1.00 88.31 87 GLY A N 1
ATOM 704 C CA . GLY A 1 87 ? -5.375 14.448 7.600 1.00 88.31 87 GLY A CA 1
ATOM 705 C C . GLY A 1 87 ? -6.861 14.089 7.697 1.00 88.31 87 GLY A C 1
ATOM 706 O O . GLY A 1 87 ? -7.215 12.971 8.074 1.00 88.31 87 GLY A O 1
ATOM 707 N N . ASP A 1 88 ? -7.712 15.032 7.290 1.00 86.56 88 ASP A N 1
ATOM 708 C CA . ASP A 1 88 ? -9.173 14.886 7.287 1.00 86.56 88 ASP A CA 1
ATOM 709 C C . ASP A 1 88 ? -9.726 14.185 6.025 1.00 86.56 88 ASP A C 1
ATOM 711 O O . ASP A 1 88 ? -10.938 13.996 5.896 1.00 86.56 88 ASP A O 1
ATOM 715 N N . ASP A 1 89 ? -8.873 13.792 5.067 1.00 89.19 89 ASP A N 1
ATOM 716 C CA . ASP A 1 89 ? -9.301 13.029 3.888 1.00 89.19 89 ASP A CA 1
ATOM 717 C C . ASP A 1 89 ? -9.475 11.543 4.247 1.00 89.19 89 ASP A C 1
ATOM 719 O O . ASP A 1 89 ? -8.655 10.669 3.938 1.00 89.19 89 ASP A O 1
ATOM 723 N N . ASP A 1 90 ? -10.600 11.245 4.899 1.00 90.50 90 ASP A N 1
ATOM 724 C CA . ASP A 1 90 ? -11.013 9.885 5.255 1.00 90.50 90 ASP A CA 1
ATOM 725 C C . ASP A 1 90 ? -11.060 8.945 4.039 1.00 90.50 90 ASP A C 1
ATOM 727 O O . ASP A 1 90 ? -10.852 7.735 4.177 1.00 90.50 90 ASP A O 1
ATOM 731 N N . LYS A 1 91 ? -11.307 9.488 2.840 1.00 93.75 91 LYS A N 1
ATOM 732 C CA . LYS A 1 91 ? -11.351 8.728 1.590 1.00 93.75 91 LYS A CA 1
ATOM 733 C C . LYS A 1 91 ? -9.951 8.370 1.098 1.00 93.75 91 LYS A C 1
ATOM 735 O O . LYS A 1 91 ? -9.738 7.242 0.658 1.00 93.75 91 LYS A O 1
ATOM 740 N N . ALA A 1 92 ? -8.974 9.263 1.210 1.00 93.00 92 ALA A N 1
ATOM 741 C CA . ALA A 1 92 ? -7.579 8.912 0.953 1.00 93.00 92 ALA A CA 1
ATOM 742 C C . ALA A 1 92 ? -7.096 7.838 1.944 1.00 93.00 92 ALA A C 1
ATOM 744 O O . ALA A 1 92 ? -6.436 6.876 1.545 1.00 93.00 92 ALA A O 1
ATOM 745 N N . ARG A 1 93 ? -7.522 7.917 3.213 1.00 93.38 93 ARG A N 1
ATOM 746 C CA . ARG A 1 93 ? -7.267 6.859 4.205 1.00 93.38 93 ARG A CA 1
ATOM 747 C C . ARG A 1 93 ? -7.928 5.527 3.824 1.00 93.38 93 ARG A C 1
ATOM 749 O O . ARG A 1 93 ? -7.308 4.473 3.982 1.00 93.38 93 ARG A O 1
ATOM 756 N N . ASP A 1 94 ? -9.149 5.552 3.280 1.00 94.44 94 ASP A N 1
ATOM 757 C CA . ASP A 1 94 ? -9.837 4.354 2.768 1.00 94.44 94 ASP A CA 1
ATOM 758 C C . ASP A 1 94 ? -9.019 3.625 1.698 1.00 94.44 94 ASP A C 1
ATOM 760 O O . ASP A 1 94 ? -8.977 2.394 1.695 1.00 94.44 94 ASP A O 1
ATOM 764 N N . MET A 1 95 ? -8.363 4.374 0.805 1.00 95.12 95 MET A N 1
ATOM 765 C CA . MET A 1 95 ? -7.512 3.811 -0.245 1.00 95.12 95 MET A CA 1
ATOM 766 C C . MET A 1 95 ? -6.374 2.977 0.350 1.00 95.12 95 MET A C 1
ATOM 768 O O . MET A 1 95 ? -6.154 1.845 -0.077 1.00 95.12 95 MET A O 1
ATOM 772 N N . ILE A 1 96 ? -5.691 3.504 1.367 1.00 93.38 96 ILE A N 1
ATOM 773 C CA . ILE A 1 96 ? -4.566 2.834 2.034 1.00 93.38 96 ILE A CA 1
ATOM 774 C C . ILE A 1 96 ? -5.044 1.587 2.784 1.00 93.38 96 ILE A C 1
ATOM 776 O O . ILE A 1 96 ? -4.509 0.497 2.590 1.00 93.38 96 ILE A O 1
ATOM 780 N N . ILE A 1 97 ? -6.100 1.712 3.596 1.00 94.06 97 ILE A N 1
ATOM 781 C CA . ILE A 1 97 ? -6.654 0.569 4.341 1.00 94.06 97 ILE A CA 1
ATOM 782 C C . ILE A 1 97 ? -7.142 -0.515 3.372 1.00 94.06 97 ILE A C 1
ATOM 784 O O . ILE A 1 97 ? -6.907 -1.706 3.589 1.00 94.06 97 ILE A O 1
ATOM 788 N N . GLY A 1 98 ? -7.818 -0.119 2.292 1.00 95.25 98 GLY A N 1
ATOM 789 C CA . GLY A 1 98 ? -8.320 -1.043 1.286 1.00 95.25 98 GLY A CA 1
ATOM 790 C C . GLY A 1 98 ? -7.209 -1.733 0.494 1.00 95.25 98 GLY A C 1
ATOM 791 O O . GLY A 1 98 ? -7.337 -2.923 0.202 1.00 95.25 98 GLY A O 1
ATOM 792 N N . HIS A 1 99 ? -6.103 -1.037 0.218 1.00 95.38 99 HIS A N 1
ATOM 793 C CA . HIS A 1 99 ? -4.906 -1.620 -0.385 1.00 95.38 99 HIS A CA 1
ATOM 794 C C . HIS A 1 99 ? -4.327 -2.739 0.502 1.00 95.38 99 HIS A C 1
ATOM 796 O O . HIS A 1 99 ? -4.152 -3.871 0.039 1.00 95.38 99 HIS A O 1
ATOM 802 N N . GLU A 1 100 ? -4.138 -2.483 1.801 1.00 93.44 100 GLU A N 1
ATOM 803 C CA . GLU A 1 100 ? -3.629 -3.490 2.746 1.00 93.44 100 GLU A CA 1
ATOM 804 C C . GLU A 1 100 ? -4.574 -4.689 2.908 1.00 93.44 100 GLU A C 1
ATOM 806 O O . GLU A 1 100 ? -4.153 -5.853 2.920 1.00 93.44 100 GLU A O 1
ATOM 811 N N . LEU A 1 101 ? -5.885 -4.435 2.968 1.00 94.62 101 LEU A N 1
ATOM 812 C CA . LEU A 1 101 ? -6.890 -5.499 2.953 1.00 94.62 101 LEU A CA 1
ATOM 813 C C . LEU A 1 101 ? -6.846 -6.306 1.651 1.00 94.62 101 LEU A C 1
ATOM 815 O O . LEU A 1 101 ? -7.042 -7.524 1.684 1.00 94.62 101 LEU A O 1
ATOM 819 N N . GLY A 1 102 ? -6.531 -5.662 0.527 1.00 94.81 102 GLY A N 1
ATOM 820 C CA . GLY A 1 102 ? -6.323 -6.295 -0.771 1.00 94.81 102 GLY A CA 1
ATOM 821 C C . GLY A 1 102 ? -5.256 -7.387 -0.723 1.00 94.81 102 GLY A C 1
ATOM 822 O O . GLY A 1 102 ? -5.503 -8.500 -1.195 1.00 94.81 102 GLY A O 1
ATOM 823 N N . HIS A 1 103 ? -4.123 -7.148 -0.050 1.00 92.94 103 HIS A N 1
ATOM 824 C CA . HIS A 1 103 ? -3.076 -8.167 0.115 1.00 92.94 103 HIS A CA 1
ATOM 825 C C . HIS A 1 103 ? -3.584 -9.427 0.813 1.00 92.94 103 HIS A C 1
ATOM 827 O O . HIS A 1 103 ? -3.198 -10.554 0.475 1.00 92.94 103 HIS A O 1
ATOM 833 N N . ILE A 1 104 ? -4.463 -9.242 1.794 1.00 92.69 104 ILE A N 1
ATOM 834 C CA . ILE A 1 104 ? -5.036 -10.331 2.571 1.00 92.69 104 ILE A CA 1
ATOM 835 C C . ILE A 1 104 ? -6.136 -11.046 1.784 1.00 92.69 104 ILE A C 1
ATOM 837 O O . ILE A 1 104 ? -6.170 -12.283 1.780 1.00 92.69 104 ILE A O 1
ATOM 841 N N . LYS A 1 105 ? -7.035 -10.291 1.144 1.00 94.12 105 LYS A N 1
ATOM 842 C CA . LYS A 1 105 ? -8.192 -10.826 0.421 1.00 94.12 105 LYS A CA 1
ATOM 843 C C . LYS A 1 105 ? -7.773 -11.581 -0.835 1.00 94.12 105 LYS A C 1
ATOM 845 O O . LYS A 1 105 ? -8.260 -12.688 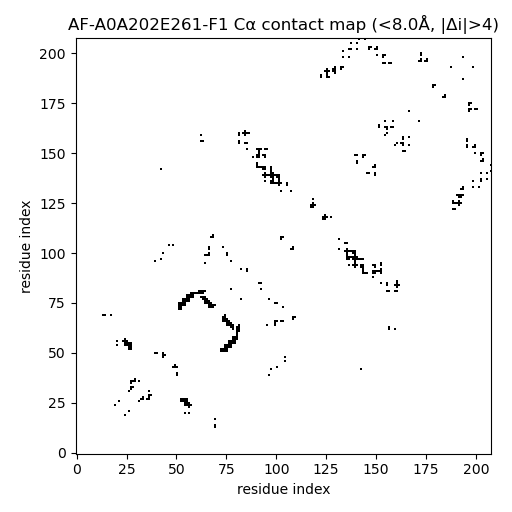-1.047 1.00 94.12 105 LYS A O 1
ATOM 850 N N . ALA A 1 106 ? -6.819 -11.044 -1.595 1.00 92.38 106 ALA A N 1
ATOM 851 C CA . ALA A 1 106 ? -6.244 -11.702 -2.768 1.00 92.38 106 ALA A CA 1
ATOM 852 C C . ALA A 1 106 ? -5.363 -12.914 -2.407 1.00 92.38 106 ALA A C 1
ATOM 854 O O . ALA A 1 106 ? -4.923 -13.660 -3.277 1.00 92.38 106 ALA A O 1
ATOM 855 N N . GLY A 1 107 ? -5.087 -13.137 -1.116 1.00 90.12 107 GLY A N 1
ATOM 856 C CA . GLY A 1 107 ? -4.330 -14.298 -0.661 1.00 90.12 107 GLY A CA 1
ATOM 857 C C . GLY A 1 107 ? -2.850 -14.255 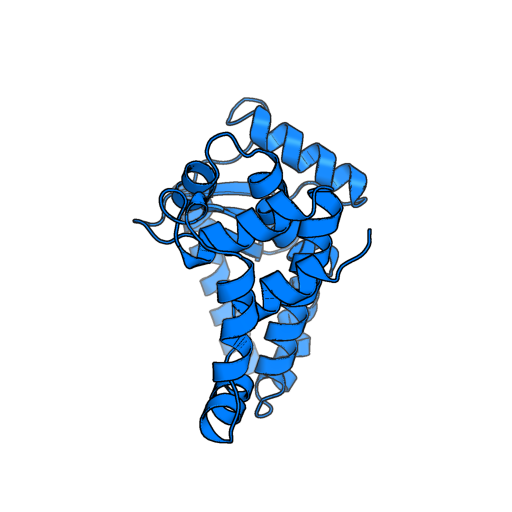-1.041 1.00 90.12 107 GLY A C 1
ATOM 858 O O . GLY A 1 107 ? -2.201 -15.303 -1.034 1.00 90.12 107 GLY A O 1
ATOM 859 N N . HIS A 1 108 ? -2.296 -13.065 -1.300 1.00 88.50 108 HIS A N 1
ATOM 860 C CA . HIS A 1 108 ? -0.895 -12.858 -1.688 1.00 88.50 108 HIS A CA 1
ATOM 861 C C . HIS A 1 108 ? 0.109 -13.472 -0.693 1.00 88.50 108 HIS A C 1
ATOM 863 O O . HIS A 1 108 ? 1.229 -13.820 -1.061 1.00 88.50 108 HIS A O 1
ATOM 869 N N . LEU A 1 109 ? -0.308 -13.652 0.564 1.00 80.25 109 LEU A N 1
ATOM 870 C CA . LEU A 1 109 ? 0.496 -14.215 1.650 1.00 80.25 109 LEU A CA 1
ATOM 871 C C . LEU A 1 109 ? 0.260 -15.720 1.889 1.00 80.25 109 LEU A C 1
ATOM 873 O O . LEU A 1 109 ? 0.947 -16.325 2.712 1.00 80.25 109 LEU A O 1
ATOM 877 N N . ASN A 1 110 ? -0.720 -16.343 1.223 1.00 84.69 110 ASN A N 1
ATOM 878 C CA . ASN A 1 110 ? -1.138 -17.719 1.524 1.00 84.69 110 ASN A CA 1
ATOM 879 C C . ASN A 1 110 ? -0.166 -18.772 0.993 1.00 84.69 110 ASN A C 1
ATOM 881 O O . ASN A 1 110 ? 0.111 -19.742 1.693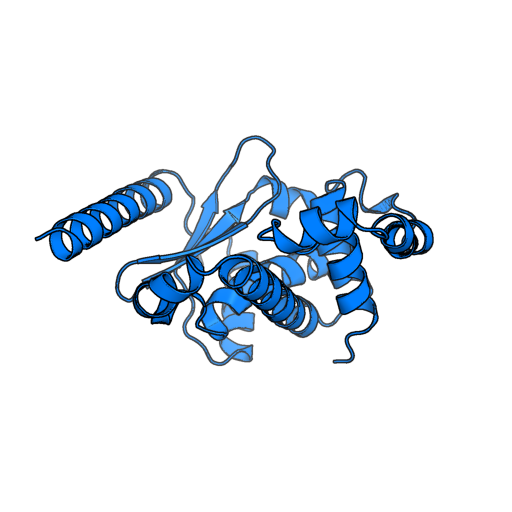 1.00 84.69 110 ASN A O 1
ATOM 885 N N . TRP A 1 111 ? 0.361 -18.556 -0.209 1.00 80.62 111 TRP A N 1
ATOM 886 C CA . TRP A 1 111 ? 1.169 -19.534 -0.939 1.00 80.62 111 TRP A CA 1
ATOM 887 C C . TRP A 1 111 ? 2.631 -19.109 -1.072 1.00 80.62 111 TRP A C 1
ATOM 889 O O . TRP A 1 111 ? 3.349 -19.631 -1.915 1.00 80.62 111 TRP A O 1
ATOM 899 N N . ALA A 1 112 ? 3.093 -18.181 -0.227 1.00 81.12 112 ALA A N 1
ATOM 900 C CA . ALA A 1 112 ? 4.415 -17.564 -0.348 1.00 81.12 112 ALA A CA 1
ATOM 901 C C . ALA A 1 112 ? 5.563 -18.588 -0.462 1.00 81.12 112 ALA A C 1
ATOM 903 O O . ALA A 1 112 ? 6.451 -18.410 -1.284 1.00 81.12 112 ALA A O 1
ATOM 904 N N . VAL A 1 113 ? 5.516 -19.689 0.301 1.00 80.94 113 VAL A N 1
ATOM 905 C CA . VAL A 1 113 ? 6.536 -20.758 0.241 1.00 80.94 113 VAL A CA 1
ATOM 906 C C . VAL A 1 113 ? 6.488 -21.526 -1.083 1.00 80.94 113 VAL A C 1
ATOM 908 O O . VAL A 1 113 ? 7.532 -21.854 -1.633 1.00 80.94 113 VAL A O 1
ATOM 911 N N . MET A 1 114 ? 5.291 -21.792 -1.612 1.00 84.38 114 MET A N 1
ATOM 912 C CA . MET A 1 114 ? 5.114 -22.502 -2.884 1.00 84.38 114 MET A CA 1
ATOM 913 C C . MET A 1 114 ? 5.463 -21.616 -4.088 1.00 84.38 114 MET A C 1
ATOM 915 O O . MET A 1 114 ? 5.969 -22.113 -5.086 1.00 84.38 114 MET A O 1
ATOM 919 N N . ILE A 1 115 ? 5.230 -20.306 -3.978 1.00 87.19 115 ILE A N 1
ATOM 920 C CA . ILE A 1 115 ? 5.554 -19.308 -5.008 1.00 87.19 115 ILE A CA 1
ATOM 921 C C . ILE A 1 115 ? 7.053 -18.971 -5.007 1.00 87.19 115 ILE A C 1
ATOM 923 O O . ILE A 1 115 ? 7.600 -18.622 -6.050 1.00 87.19 115 ILE A O 1
ATOM 927 N N . PHE A 1 116 ? 7.735 -19.111 -3.863 1.00 87.50 116 PHE A N 1
ATOM 928 C CA . PHE A 1 116 ? 9.135 -18.719 -3.678 1.00 87.50 116 PHE A CA 1
ATOM 929 C C . PHE A 1 116 ? 10.100 -19.196 -4.781 1.00 87.50 116 PHE A C 1
ATOM 931 O O . PHE A 1 116 ? 10.873 -18.365 -5.250 1.00 87.50 116 PHE A O 1
ATOM 938 N N . PRO A 1 117 ? 10.064 -20.453 -5.274 1.00 89.56 117 PRO A N 1
ATOM 939 C CA . PRO A 1 117 ? 10.943 -20.872 -6.369 1.00 89.56 117 PRO A CA 1
ATOM 940 C C . PRO A 1 117 ? 10.763 -20.033 -7.643 1.00 89.56 117 PRO A C 1
ATOM 942 O O . PRO A 1 117 ? 11.743 -19.681 -8.291 1.00 89.56 117 PRO A O 1
ATOM 945 N N . GLY A 1 118 ? 9.524 -19.650 -7.969 1.00 90.38 118 GLY A N 1
ATOM 946 C CA . GLY A 1 118 ? 9.225 -18.772 -9.103 1.00 90.38 118 GLY A CA 1
ATOM 947 C C . GLY A 1 118 ? 9.728 -17.340 -8.906 1.00 90.38 118 GLY A C 1
ATOM 948 O O . GLY A 1 118 ? 10.027 -16.660 -9.883 1.00 90.38 118 GLY A O 1
ATOM 949 N N . MET A 1 119 ? 9.900 -16.898 -7.655 1.00 89.00 119 MET A N 1
ATOM 950 C CA . MET A 1 119 ? 10.474 -15.584 -7.342 1.00 89.00 119 MET A CA 1
ATOM 951 C C . MET A 1 119 ? 11.965 -15.486 -7.692 1.00 89.00 119 MET A C 1
ATOM 953 O O . MET A 1 119 ? 12.467 -14.378 -7.851 1.00 89.00 119 MET A O 1
ATOM 957 N N . LEU A 1 120 ? 12.666 -16.620 -7.814 1.00 90.06 120 LEU A N 1
ATOM 958 C CA . LEU A 1 120 ? 14.088 -16.675 -8.176 1.00 90.06 120 LEU A CA 1
ATOM 959 C C . LEU A 1 120 ? 14.319 -16.613 -9.692 1.00 90.06 120 LEU A C 1
ATOM 961 O O . LEU A 1 120 ? 15.443 -16.375 -10.131 1.00 90.06 120 LEU A O 1
ATOM 965 N N . ILE A 1 121 ? 13.273 -16.835 -10.495 1.00 93.69 121 ILE A N 1
ATOM 966 C CA . ILE A 1 121 ? 13.358 -16.726 -11.951 1.00 93.69 121 ILE A CA 1
ATOM 967 C C . ILE A 1 121 ? 13.544 -15.240 -12.305 1.00 93.69 121 ILE A C 1
ATOM 969 O O . ILE A 1 121 ? 12.731 -14.417 -11.864 1.00 93.69 121 ILE A O 1
ATOM 973 N N . PRO A 1 122 ? 14.575 -14.877 -13.100 1.00 92.62 122 PRO A N 1
ATOM 974 C CA . PRO A 1 122 ? 14.841 -13.491 -13.467 1.00 92.62 122 PRO A CA 1
ATOM 975 C C . PRO A 1 122 ? 13.588 -12.769 -13.968 1.00 92.62 122 PRO A C 1
ATOM 977 O O . PRO A 1 122 ? 12.856 -13.283 -14.813 1.00 92.62 122 PRO A O 1
ATOM 980 N N . PHE A 1 123 ? 13.341 -11.578 -13.417 1.00 93.56 123 PHE A N 1
ATOM 981 C CA . PHE A 1 123 ? 12.209 -10.683 -13.710 1.00 93.56 123 PHE A CA 1
ATOM 982 C C . PHE A 1 123 ? 10.811 -11.194 -13.322 1.00 93.56 123 PHE A C 1
ATOM 984 O O . PHE A 1 123 ? 9.930 -10.371 -13.072 1.00 93.56 123 PHE A O 1
ATOM 991 N N . LEU A 1 124 ? 10.589 -12.507 -13.207 1.00 94.06 124 LEU A N 1
ATOM 992 C CA . LEU A 1 124 ? 9.271 -13.073 -12.911 1.00 94.06 124 LEU A CA 1
ATOM 993 C C . LEU A 1 124 ? 8.795 -12.728 -11.497 1.00 94.06 124 LEU A C 1
ATOM 995 O O . LEU A 1 124 ? 7.659 -12.290 -11.325 1.00 94.06 124 LEU A O 1
ATOM 999 N N . GLY A 1 125 ? 9.665 -12.864 -10.491 1.00 92.69 125 GLY A N 1
ATOM 1000 C CA . GLY A 1 125 ? 9.334 -12.484 -9.113 1.00 92.69 125 GLY A CA 1
ATOM 1001 C C . GLY A 1 125 ? 8.987 -11.000 -8.973 1.00 92.69 125 GLY A C 1
ATOM 1002 O O . GLY A 1 125 ? 8.055 -10.630 -8.253 1.00 92.69 125 GLY A O 1
ATOM 1003 N N . GLN A 1 126 ? 9.684 -10.155 -9.734 1.00 94.62 126 GLN A N 1
ATOM 1004 C CA . GLN A 1 126 ? 9.455 -8.713 -9.764 1.00 94.62 126 GLN A CA 1
ATOM 1005 C C . GLN A 1 126 ? 8.134 -8.384 -10.463 1.00 94.62 126 GLN A C 1
ATOM 1007 O O . GLN A 1 126 ? 7.323 -7.641 -9.919 1.00 94.62 126 GLN A O 1
ATOM 1012 N N . ALA A 1 127 ? 7.858 -9.007 -11.613 1.00 95.25 127 ALA A N 1
ATOM 1013 C CA . ALA A 1 127 ? 6.588 -8.859 -12.319 1.00 95.25 127 ALA A CA 1
ATOM 1014 C C . ALA A 1 127 ? 5.395 -9.319 -11.466 1.00 95.25 127 ALA A C 1
ATOM 1016 O O . ALA A 1 127 ? 4.386 -8.618 -11.391 1.00 95.25 127 ALA A O 1
ATOM 1017 N N . TYR A 1 128 ? 5.527 -10.452 -10.767 1.00 95.12 128 TYR A N 1
ATOM 1018 C CA . TYR A 1 128 ? 4.517 -10.925 -9.821 1.00 95.12 128 TYR A CA 1
ATOM 1019 C C . TYR A 1 128 ? 4.302 -9.927 -8.677 1.00 95.12 128 TYR A C 1
ATOM 1021 O O . TYR A 1 128 ? 3.160 -9.630 -8.333 1.00 95.12 128 TYR A O 1
ATOM 1029 N N . SER A 1 129 ? 5.377 -9.364 -8.119 1.00 93.69 129 SER A N 1
ATOM 1030 C CA . SER A 1 129 ? 5.280 -8.342 -7.069 1.00 93.69 129 SER A CA 1
ATOM 1031 C C . SER A 1 129 ? 4.530 -7.102 -7.561 1.00 93.69 129 SER A C 1
ATOM 1033 O O . SER A 1 129 ? 3.559 -6.705 -6.926 1.00 93.69 129 SER A O 1
ATOM 1035 N N . ARG A 1 130 ? 4.854 -6.579 -8.752 1.00 95.69 130 ARG A N 1
ATOM 1036 C CA . ARG A 1 130 ? 4.127 -5.439 -9.342 1.00 95.69 130 ARG A CA 1
ATOM 1037 C C . ARG A 1 130 ? 2.648 -5.744 -9.595 1.00 95.69 130 ARG A C 1
ATOM 1039 O O . ARG A 1 130 ? 1.792 -4.911 -9.313 1.00 95.69 130 ARG A O 1
ATOM 1046 N N . ALA A 1 131 ? 2.323 -6.946 -10.074 1.00 95.75 131 ALA A N 1
ATOM 1047 C CA . ALA A 1 131 ? 0.935 -7.358 -10.298 1.00 95.75 131 ALA A CA 1
ATOM 1048 C C . ALA A 1 131 ? 0.113 -7.430 -8.996 1.00 95.75 131 ALA A C 1
ATOM 1050 O O . ALA A 1 131 ? -1.081 -7.109 -8.996 1.00 95.75 131 ALA A O 1
ATOM 1051 N N . ARG A 1 132 ? 0.745 -7.818 -7.878 1.00 95.12 132 ARG A N 1
ATOM 1052 C CA . ARG A 1 132 ? 0.108 -7.812 -6.554 1.00 95.12 132 ARG A CA 1
ATOM 1053 C C . ARG A 1 132 ? -0.270 -6.400 -6.125 1.00 95.12 132 ARG A C 1
ATOM 1055 O O . ARG A 1 132 ? -1.409 -6.207 -5.716 1.00 95.12 132 ARG A O 1
ATOM 1062 N N . GLU A 1 133 ? 0.640 -5.441 -6.273 1.00 95.44 133 GLU A N 1
ATOM 1063 C CA . GLU A 1 133 ? 0.397 -4.032 -5.931 1.00 95.44 133 GLU A CA 1
ATOM 1064 C C . GLU A 1 133 ? -0.787 -3.461 -6.715 1.00 95.44 133 GLU A C 1
ATOM 1066 O O . GLU A 1 133 ? -1.709 -2.912 -6.123 1.00 95.44 133 GLU A O 1
ATOM 1071 N N . LEU A 1 134 ? -0.837 -3.692 -8.032 1.00 96.31 134 LEU A N 1
ATOM 1072 C CA . LEU A 1 134 ? -1.952 -3.234 -8.873 1.00 96.31 134 LEU A CA 1
ATOM 1073 C C . LEU A 1 134 ? -3.287 -3.899 -8.504 1.00 96.31 134 LEU A C 1
ATOM 1075 O O . LEU A 1 134 ? -4.351 -3.298 -8.646 1.00 96.31 134 LEU A O 1
ATOM 1079 N N . THR A 1 135 ? -3.253 -5.146 -8.032 1.00 96.62 135 THR A N 1
ATOM 1080 C CA . THR A 1 135 ? -4.449 -5.825 -7.515 1.00 96.62 135 THR A CA 1
ATOM 1081 C C . THR A 1 135 ? -4.919 -5.176 -6.214 1.00 96.62 135 THR A C 1
ATOM 1083 O O . THR A 1 135 ? -6.112 -4.924 -6.051 1.00 96.62 135 THR A O 1
ATOM 1086 N N . CYS A 1 136 ? -3.995 -4.869 -5.304 1.00 95.88 136 CYS A N 1
ATOM 1087 C CA . CYS A 1 136 ? -4.287 -4.182 -4.049 1.00 95.88 136 CYS A CA 1
ATOM 1088 C C . CYS A 1 136 ? -4.797 -2.755 -4.279 1.00 95.88 136 CYS A C 1
ATOM 1090 O O . CYS A 1 136 ? -5.773 -2.358 -3.653 1.00 95.88 136 CYS A O 1
ATOM 1092 N N . ASP A 1 137 ? -4.236 -2.028 -5.244 1.00 96.75 137 ASP A N 1
ATOM 1093 C CA . ASP A 1 137 ? -4.705 -0.695 -5.632 1.00 96.75 137 ASP A CA 1
ATOM 1094 C C . ASP A 1 137 ? -6.173 -0.704 -6.062 1.00 96.75 137 ASP A C 1
ATOM 1096 O O . ASP A 1 137 ? -6.943 0.160 -5.650 1.00 96.75 137 ASP A O 1
ATOM 1100 N N . ARG A 1 138 ? -6.605 -1.725 -6.811 1.00 96.50 138 ARG A N 1
ATOM 1101 C CA . ARG A 1 138 ? -8.019 -1.886 -7.188 1.00 96.50 138 ARG A CA 1
ATOM 1102 C C . ARG A 1 138 ? -8.920 -2.112 -5.976 1.00 96.50 138 ARG A C 1
ATOM 1104 O O . ARG A 1 138 ? -10.004 -1.540 -5.923 1.00 96.50 138 ARG A O 1
ATOM 1111 N N . TYR A 1 139 ? -8.485 -2.908 -4.995 1.00 96.25 139 TYR A N 1
ATOM 1112 C CA . TYR A 1 139 ? -9.222 -3.058 -3.733 1.00 96.25 139 TYR A CA 1
ATOM 1113 C C . TYR A 1 139 ? -9.305 -1.734 -2.968 1.00 96.25 139 TYR A C 1
ATOM 1115 O O . TYR A 1 139 ? -10.382 -1.378 -2.492 1.00 96.25 139 TYR A O 1
ATOM 1123 N N . GLY A 1 140 ? -8.197 -0.991 -2.896 1.00 95.75 140 GLY A N 1
ATOM 1124 C CA . GLY A 1 140 ? -8.147 0.346 -2.309 1.00 95.75 140 GLY A CA 1
ATOM 1125 C C . GLY A 1 140 ? -9.141 1.301 -2.967 1.00 95.75 140 GLY A C 1
ATOM 1126 O O . GLY A 1 140 ? -9.989 1.877 -2.287 1.00 95.75 140 GLY A O 1
ATOM 1127 N N . ALA A 1 141 ? -9.107 1.408 -4.295 1.00 96.38 141 ALA A N 1
ATOM 1128 C CA . ALA A 1 141 ? -9.970 2.314 -5.046 1.00 96.38 141 ALA A CA 1
ATOM 1129 C C . ALA A 1 141 ? -11.453 1.923 -4.959 1.00 96.38 141 ALA A C 1
ATOM 1131 O O . ALA A 1 141 ? -12.309 2.793 -4.778 1.00 96.38 141 ALA A O 1
ATOM 1132 N N . ALA A 1 142 ? -11.759 0.622 -5.008 1.00 95.75 142 ALA A N 1
ATOM 1133 C CA . ALA A 1 142 ? -13.121 0.118 -4.859 1.00 95.75 142 ALA A CA 1
ATOM 1134 C C . ALA A 1 142 ? -13.703 0.405 -3.464 1.00 95.75 142 ALA A C 1
ATOM 1136 O O . ALA A 1 142 ? -14.877 0.756 -3.339 1.00 95.75 142 ALA A O 1
ATOM 1137 N N . LEU A 1 143 ? -12.898 0.276 -2.403 1.00 95.19 143 LEU A N 1
ATOM 1138 C CA . LEU A 1 143 ? -13.345 0.556 -1.034 1.00 95.19 143 LEU A CA 1
ATOM 1139 C C . LEU A 1 143 ? -13.431 2.053 -0.732 1.00 95.19 143 LEU A C 1
ATOM 1141 O O . LEU A 1 143 ? -14.384 2.473 -0.070 1.00 95.19 143 LEU A O 1
ATOM 1145 N N . CYS A 1 144 ? -12.487 2.840 -1.253 1.00 95.00 144 CYS A N 1
ATOM 1146 C CA . CYS A 1 144 ? -12.517 4.297 -1.212 1.00 95.00 144 CYS A CA 1
ATOM 1147 C C . CYS A 1 144 ? -13.803 4.835 -1.853 1.00 95.00 144 CYS A C 1
ATOM 1149 O O . CYS A 1 144 ? -14.522 5.647 -1.259 1.00 95.00 144 CYS A O 1
ATOM 1151 N N . GLY A 1 145 ? -14.140 4.340 -3.046 1.00 93.31 145 GLY A N 1
ATOM 1152 C CA . GLY A 1 145 ? -15.349 4.729 -3.770 1.00 93.31 145 GLY A CA 1
ATOM 1153 C C . GLY A 1 145 ? -15.330 6.166 -4.306 1.00 93.31 145 GLY A C 1
ATOM 1154 O O . GLY A 1 145 ? -16.292 6.566 -4.953 1.00 93.31 145 GLY A O 1
ATOM 1155 N N . ASP A 1 146 ? -14.254 6.924 -4.074 1.00 94.44 146 ASP A N 1
ATOM 1156 C CA . ASP A 1 146 ? -13.983 8.200 -4.729 1.00 94.44 146 ASP A CA 1
ATOM 1157 C C . ASP A 1 146 ? -12.628 8.146 -5.434 1.00 94.44 146 ASP A C 1
ATOM 1159 O O . ASP A 1 146 ? -11.575 7.948 -4.831 1.00 94.44 146 ASP A O 1
ATOM 1163 N N . ARG A 1 147 ? -12.653 8.325 -6.751 1.00 93.50 147 ARG A N 1
ATOM 1164 C CA . ARG A 1 147 ? -11.456 8.185 -7.579 1.00 93.50 147 ARG A CA 1
ATOM 1165 C C . ARG A 1 147 ? -10.421 9.273 -7.296 1.00 93.50 147 ARG A C 1
ATOM 1167 O O . ARG A 1 147 ? -9.230 8.983 -7.343 1.00 93.50 147 ARG A O 1
ATOM 1174 N N . LYS A 1 148 ? -10.843 10.510 -7.010 1.00 94.06 148 LYS A N 1
ATOM 1175 C CA . LYS A 1 148 ? -9.906 11.616 -6.766 1.00 94.06 148 LYS A CA 1
ATOM 1176 C C . LYS A 1 148 ? -9.159 11.406 -5.452 1.00 94.06 148 LYS A C 1
ATOM 1178 O O . LYS A 1 148 ? -7.938 11.522 -5.443 1.00 94.06 148 LYS A O 1
ATOM 1183 N N . SER A 1 149 ? -9.858 11.025 -4.389 1.00 94.56 149 SER A N 1
ATOM 1184 C CA . SER A 1 149 ? -9.254 10.687 -3.101 1.00 94.56 149 SER A CA 1
ATOM 1185 C C . SER A 1 149 ? -8.425 9.402 -3.162 1.00 94.56 149 SER A C 1
ATOM 1187 O O . SER A 1 149 ? -7.368 9.338 -2.542 1.00 94.56 149 SER A O 1
ATOM 1189 N N . ALA A 1 150 ? -8.812 8.405 -3.967 1.00 95.50 150 ALA A N 1
ATOM 1190 C CA . ALA A 1 150 ? -7.968 7.230 -4.203 1.00 95.50 150 ALA A CA 1
ATOM 1191 C C . ALA A 1 150 ? -6.629 7.604 -4.871 1.00 95.50 150 ALA A C 1
ATOM 1193 O O . ALA A 1 150 ? -5.564 7.160 -4.442 1.00 95.50 150 ALA A O 1
ATOM 1194 N N . MET A 1 151 ? -6.664 8.482 -5.881 1.00 95.62 151 MET A N 1
ATOM 1195 C CA . MET A 1 151 ? -5.454 9.039 -6.498 1.00 95.62 151 MET A CA 1
ATOM 1196 C C . MET A 1 151 ? -4.650 9.896 -5.507 1.00 95.62 151 MET A C 1
ATOM 1198 O O . MET A 1 151 ? -3.419 9.826 -5.495 1.00 95.62 151 MET A O 1
ATOM 1202 N N . MET A 1 152 ? -5.328 10.675 -4.656 1.00 95.25 152 MET A N 1
ATOM 1203 C CA . MET A 1 152 ? -4.698 11.465 -3.595 1.00 95.25 152 MET A CA 1
ATOM 1204 C C . MET A 1 152 ? -3.958 10.574 -2.594 1.00 95.25 152 MET A C 1
ATOM 1206 O O . MET A 1 152 ? -2.809 10.862 -2.289 1.00 95.25 152 MET A O 1
ATOM 1210 N N . GLY A 1 153 ? -4.541 9.451 -2.160 1.00 93.88 153 GLY A N 1
ATOM 1211 C CA . GLY A 1 153 ? -3.886 8.502 -1.252 1.00 93.88 153 GLY A CA 1
ATOM 1212 C C . GLY A 1 153 ? -2.540 7.990 -1.782 1.00 93.88 153 GLY A C 1
ATOM 1213 O O . GLY A 1 153 ? -1.550 7.961 -1.056 1.00 93.88 153 GLY A O 1
ATOM 1214 N N . LEU A 1 154 ? -2.458 7.672 -3.077 1.00 94.94 154 LEU A N 1
ATOM 1215 C CA . LEU A 1 154 ? -1.190 7.296 -3.717 1.00 94.94 154 LEU A CA 1
ATOM 1216 C C . LEU A 1 154 ? -0.239 8.487 -3.913 1.00 94.94 154 LEU A C 1
ATOM 1218 O O . LEU A 1 154 ? 0.978 8.328 -3.860 1.00 94.94 154 LEU A O 1
ATOM 1222 N N . THR A 1 155 ? -0.776 9.687 -4.117 1.00 95.25 155 THR A N 1
ATOM 1223 C CA . THR A 1 155 ? 0.020 10.918 -4.244 1.00 95.25 155 THR A CA 1
ATOM 1224 C C . THR A 1 155 ? 0.613 11.340 -2.895 1.00 95.25 155 THR A C 1
ATOM 1226 O O . THR A 1 155 ? 1.738 11.835 -2.848 1.00 95.25 155 THR A O 1
ATOM 1229 N N . ILE A 1 156 ? -0.081 11.064 -1.788 1.00 94.56 156 ILE A N 1
ATOM 1230 C CA . ILE A 1 156 ? 0.436 11.206 -0.423 1.00 94.56 156 ILE A CA 1
ATOM 1231 C C . ILE A 1 156 ? 1.660 10.314 -0.213 1.00 94.56 156 ILE A C 1
ATOM 1233 O O . ILE A 1 156 ? 2.637 10.778 0.364 1.00 94.56 156 ILE A O 1
ATOM 1237 N N . LEU A 1 157 ? 1.684 9.090 -0.747 1.00 91.94 157 LEU A N 1
ATOM 1238 C CA . LEU A 1 157 ? 2.895 8.258 -0.703 1.00 91.94 157 LEU A CA 1
ATOM 1239 C C . LEU A 1 157 ? 4.061 8.868 -1.499 1.00 91.94 157 LEU A C 1
ATOM 1241 O O . LEU A 1 157 ? 5.217 8.667 -1.142 1.00 91.94 157 LEU A O 1
ATOM 1245 N N . ALA A 1 158 ? 3.773 9.612 -2.571 1.00 91.94 158 ALA A N 1
ATOM 1246 C CA . ALA A 1 158 ? 4.798 10.217 -3.420 1.00 91.94 158 ALA A CA 1
ATOM 1247 C C . ALA A 1 158 ? 5.375 11.524 -2.851 1.00 91.94 158 ALA A C 1
ATOM 1249 O O . ALA A 1 158 ? 6.570 11.777 -2.987 1.00 91.94 158 ALA A O 1
ATOM 1250 N N . ALA A 1 159 ? 4.528 12.375 -2.265 1.00 92.81 159 ALA A N 1
ATOM 1251 C CA . ALA A 1 159 ? 4.872 13.754 -1.901 1.00 92.81 159 ALA A CA 1
ATOM 1252 C C . ALA A 1 159 ? 4.625 14.092 -0.418 1.00 92.81 159 ALA A C 1
ATOM 1254 O O . ALA A 1 159 ? 4.935 15.196 0.030 1.00 92.81 159 ALA A O 1
ATOM 1255 N N . GLY A 1 160 ? 4.065 13.164 0.355 1.00 90.38 160 GLY A N 1
ATOM 1256 C CA . GLY A 1 160 ? 3.622 13.388 1.727 1.00 90.38 160 GLY A CA 1
ATOM 1257 C C . GLY A 1 160 ? 2.380 14.263 1.847 1.00 90.38 160 GLY A C 1
ATOM 1258 O O . GLY A 1 160 ? 1.985 14.959 0.913 1.00 90.38 160 GLY A O 1
ATOM 1259 N N . GLY A 1 161 ? 1.760 14.252 3.029 1.00 89.38 161 GLY A N 1
ATOM 1260 C CA . GLY A 1 161 ? 0.473 14.923 3.256 1.00 89.38 161 GLY A CA 1
ATOM 1261 C C . GLY A 1 161 ? 0.502 16.425 2.971 1.00 89.38 161 GLY A C 1
ATOM 1262 O O . GLY A 1 161 ? -0.423 16.978 2.382 1.00 89.38 161 GLY A O 1
ATOM 1263 N N . LYS A 1 162 ? 1.617 17.089 3.301 1.00 90.50 162 LYS A N 1
ATOM 1264 C CA . LYS A 1 162 ? 1.782 18.539 3.114 1.00 90.50 162 LYS A CA 1
ATOM 1265 C C . LYS A 1 162 ? 1.843 18.973 1.645 1.00 90.50 162 LYS A C 1
ATOM 1267 O O . LYS A 1 162 ? 1.363 20.059 1.316 1.00 90.50 162 LYS A O 1
ATOM 1272 N N . TYR A 1 163 ? 2.478 18.181 0.780 1.00 93.75 163 TYR A N 1
ATOM 1273 C CA . TYR A 1 163 ? 2.740 18.576 -0.610 1.00 93.75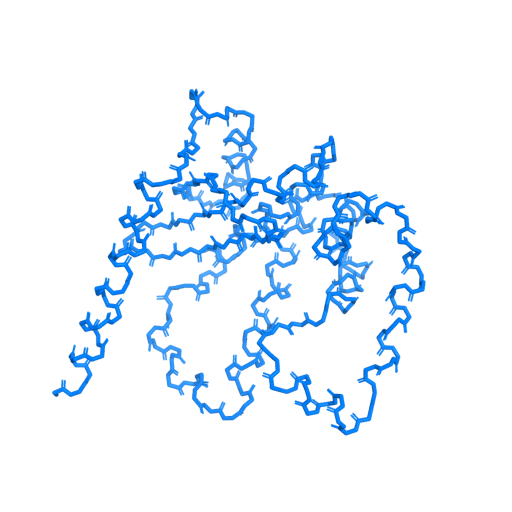 163 TYR A CA 1
ATOM 1274 C C . TYR A 1 163 ? 1.853 17.849 -1.621 1.00 93.75 163 TYR A C 1
ATOM 1276 O O . TYR A 1 163 ? 1.715 18.338 -2.738 1.00 93.75 163 TYR A O 1
ATOM 1284 N N . ALA A 1 164 ? 1.205 16.741 -1.248 1.00 94.06 164 ALA A N 1
ATOM 1285 C CA . ALA A 1 164 ? 0.350 15.971 -2.151 1.00 94.06 164 ALA A CA 1
ATOM 1286 C C . ALA A 1 164 ? -0.785 16.802 -2.766 1.00 94.06 164 ALA A C 1
ATOM 1288 O O . ALA A 1 164 ? -1.044 16.702 -3.963 1.00 94.06 164 ALA A O 1
ATOM 1289 N N . SER A 1 165 ? -1.396 17.697 -1.987 1.00 92.94 165 SER A N 1
ATOM 1290 C CA . SER A 1 165 ? -2.442 18.610 -2.469 1.00 92.94 165 SER A CA 1
ATOM 1291 C C . SER A 1 165 ? -1.947 19.653 -3.481 1.00 92.94 165 SER A C 1
ATOM 1293 O O . SER A 1 165 ? -2.753 20.218 -4.217 1.00 92.94 165 SER A O 1
ATOM 1295 N N . GLN A 1 166 ? -0.634 19.900 -3.547 1.00 95.94 166 GLN A N 1
ATOM 1296 C CA . GLN A 1 166 ? -0.004 20.846 -4.475 1.00 95.94 166 GLN A CA 1
ATOM 1297 C C . GLN A 1 166 ? 0.432 20.177 -5.788 1.00 95.94 166 GLN A C 1
ATOM 1299 O O . GLN A 1 166 ? 0.853 20.861 -6.723 1.00 95.94 166 GLN A O 1
ATOM 1304 N N . VAL A 1 167 ? 0.351 18.846 -5.878 1.00 96.31 167 VAL A N 1
ATOM 1305 C CA . VAL A 1 167 ? 0.766 18.101 -7.068 1.00 96.31 167 VAL A CA 1
ATOM 1306 C C . VAL A 1 167 ? -0.211 18.358 -8.214 1.00 96.31 167 VAL A C 1
ATOM 1308 O O . VAL A 1 167 ? -1.407 18.078 -8.126 1.00 96.31 167 VAL A O 1
ATOM 1311 N N . ASN A 1 168 ? 0.308 18.843 -9.344 1.00 96.88 168 ASN A N 1
ATOM 1312 C CA . ASN A 1 168 ? -0.464 18.921 -10.577 1.00 96.88 168 ASN A CA 1
ATOM 1313 C C . ASN A 1 168 ? -0.652 17.510 -11.157 1.00 96.88 168 ASN A C 1
ATOM 1315 O O . ASN A 1 168 ? 0.289 16.917 -11.686 1.00 96.88 168 ASN A O 1
ATOM 1319 N N . MET A 1 169 ? -1.876 16.986 -11.072 1.00 95.12 169 MET A N 1
ATOM 1320 C CA . MET A 1 169 ? -2.163 15.601 -11.452 1.00 95.12 169 MET A CA 1
ATOM 1321 C C . MET A 1 169 ? -1.874 15.307 -12.931 1.00 95.12 169 MET A C 1
ATOM 1323 O O . MET A 1 169 ? -1.321 14.259 -13.247 1.00 95.12 169 MET A O 1
ATOM 1327 N N . SER A 1 170 ? -2.181 16.233 -13.844 1.00 95.12 170 SER A N 1
ATOM 1328 C CA . SER A 1 170 ? -1.876 16.060 -15.273 1.00 95.12 170 SER A CA 1
ATOM 1329 C C . SER A 1 170 ? -0.374 15.949 -15.537 1.00 95.12 170 SER A C 1
ATOM 1331 O O . SER A 1 170 ? 0.053 15.046 -16.251 1.00 95.12 170 SER A O 1
ATOM 1333 N N . SER A 1 171 ? 0.438 16.814 -14.922 1.00 96.62 171 SER A N 1
ATOM 1334 C CA . SER A 1 171 ? 1.897 16.743 -15.022 1.00 96.62 171 SER A CA 1
ATOM 1335 C C . SER A 1 171 ? 2.443 15.468 -14.391 1.00 96.62 171 SER A C 1
ATOM 1337 O O . SER A 1 171 ? 3.369 14.878 -14.934 1.00 96.62 171 SER A O 1
ATOM 1339 N N . TYR A 1 172 ? 1.868 15.028 -13.269 1.00 96.25 172 TYR A N 1
ATOM 1340 C CA . TYR A 1 172 ? 2.310 13.820 -12.581 1.00 96.25 172 TYR A CA 1
ATOM 1341 C C . TYR A 1 172 ? 2.048 12.551 -13.401 1.00 96.25 172 TYR A C 1
ATOM 1343 O O . TYR A 1 172 ? 2.933 11.707 -13.521 1.00 96.25 172 TYR A O 1
ATOM 1351 N N . LEU A 1 173 ? 0.882 12.450 -14.044 1.00 95.00 173 LEU A N 1
ATOM 1352 C CA . LEU A 1 173 ? 0.565 11.352 -14.963 1.00 95.00 173 LEU A CA 1
ATOM 1353 C C . LEU A 1 173 ? 1.468 11.365 -16.207 1.00 95.00 173 LEU A C 1
ATOM 1355 O O . LEU A 1 173 ? 1.973 10.318 -16.612 1.00 95.00 173 LEU A O 1
ATOM 1359 N N . ALA A 1 174 ? 1.754 12.549 -16.759 1.00 95.38 174 ALA A N 1
ATOM 1360 C CA . ALA A 1 174 ? 2.657 12.700 -17.901 1.00 95.38 174 ALA A CA 1
ATOM 1361 C C . ALA A 1 174 ? 4.107 12.268 -17.598 1.00 95.38 174 ALA A C 1
ATOM 1363 O O . ALA A 1 174 ? 4.834 11.894 -18.515 1.00 95.38 174 ALA A O 1
ATOM 1364 N N . GLN A 1 175 ? 4.542 12.225 -16.325 1.00 95.06 175 GLN A N 1
ATOM 1365 C CA . GLN A 1 175 ? 5.892 11.752 -15.963 1.00 95.06 175 GLN A CA 1
ATOM 1366 C C . GLN A 1 175 ? 6.183 10.320 -16.424 1.00 95.06 175 GLN A C 1
ATOM 1368 O O . GLN A 1 175 ? 7.350 9.951 -16.552 1.00 95.06 175 GLN A O 1
ATOM 1373 N N . LYS A 1 176 ? 5.154 9.512 -16.694 1.00 92.12 176 LYS A N 1
ATOM 1374 C CA . LYS A 1 176 ? 5.311 8.169 -17.258 1.00 92.12 176 LYS A CA 1
ATOM 1375 C C . LYS A 1 176 ? 6.040 8.174 -18.606 1.00 92.12 176 LYS A C 1
ATOM 1377 O O . LYS A 1 176 ? 6.753 7.219 -18.905 1.00 92.12 176 LYS A O 1
ATOM 1382 N N . GLU A 1 177 ? 5.931 9.243 -19.394 1.00 92.38 177 GLU A N 1
ATOM 1383 C CA . GLU A 1 177 ? 6.643 9.384 -20.673 1.00 92.38 177 GLU A CA 1
ATOM 1384 C C . GLU A 1 177 ? 8.174 9.380 -20.491 1.00 92.38 177 GLU A C 1
ATOM 1386 O O . GLU A 1 177 ? 8.909 8.918 -21.369 1.00 92.38 177 GLU A O 1
ATOM 1391 N N . ASN A 1 178 ? 8.659 9.775 -19.306 1.00 92.69 178 ASN A N 1
ATOM 1392 C CA . ASN A 1 178 ? 10.080 9.724 -18.945 1.00 92.69 178 ASN A CA 1
ATOM 1393 C C . ASN A 1 178 ? 10.583 8.299 -18.655 1.00 92.69 178 ASN A C 1
ATOM 1395 O O . ASN A 1 178 ? 11.786 8.090 -18.533 1.00 92.69 178 ASN A O 1
ATOM 1399 N N . LEU A 1 179 ? 9.688 7.313 -18.536 1.00 91.00 179 LEU A N 1
ATOM 1400 C CA . LEU A 1 179 ? 10.023 5.917 -18.229 1.00 91.00 179 LEU A CA 1
ATOM 1401 C C . LEU A 1 179 ? 10.243 5.069 -19.494 1.00 91.00 179 LEU A C 1
ATOM 1403 O O . LEU A 1 179 ? 10.104 3.845 -19.470 1.00 91.00 179 LEU A O 1
ATOM 1407 N N . THR A 1 180 ? 10.580 5.709 -20.611 1.00 90.94 180 THR A N 1
ATOM 1408 C CA . THR A 1 180 ? 10.804 5.062 -21.908 1.00 90.94 180 THR A CA 1
ATOM 1409 C C . THR A 1 180 ? 12.290 4.752 -22.154 1.00 90.94 180 THR A C 1
ATOM 1411 O O . THR A 1 180 ? 13.188 5.292 -21.508 1.00 90.94 180 THR A O 1
ATOM 1414 N N . GLY A 1 181 ? 12.571 3.837 -23.088 1.00 95.25 181 GLY A N 1
ATOM 1415 C CA . GLY A 1 181 ? 13.934 3.420 -23.448 1.00 95.25 181 GLY A CA 1
ATOM 1416 C C . GLY A 1 181 ? 14.470 2.217 -22.659 1.00 95.25 181 GLY A C 1
ATOM 1417 O O . GLY A 1 181 ? 13.869 1.748 -21.694 1.00 95.25 181 GLY A O 1
ATOM 1418 N N . PHE A 1 182 ? 15.620 1.687 -23.091 1.00 95.31 182 PHE A N 1
ATOM 1419 C CA . PHE A 1 182 ? 16.168 0.422 -22.578 1.00 95.31 182 PHE A CA 1
ATOM 1420 C C . PHE A 1 182 ? 16.529 0.470 -21.086 1.00 95.31 182 PHE A C 1
ATOM 1422 O O . PHE A 1 182 ? 16.225 -0.466 -20.351 1.00 95.31 182 PHE A O 1
ATOM 1429 N N . ALA A 1 183 ? 17.150 1.558 -20.620 1.00 95.12 183 ALA A N 1
ATOM 1430 C CA . ALA A 1 183 ? 17.545 1.692 -19.217 1.00 95.12 183 ALA A CA 1
ATOM 1431 C C . ALA A 1 183 ? 16.327 1.722 -18.279 1.00 95.12 183 ALA A C 1
ATOM 1433 O O . ALA A 1 183 ? 16.316 1.035 -17.259 1.00 95.12 183 ALA A O 1
ATOM 1434 N N . MET A 1 184 ? 15.284 2.472 -18.649 1.00 95.62 184 MET A N 1
ATOM 1435 C CA . MET A 1 184 ? 14.042 2.538 -17.877 1.00 95.62 184 MET A CA 1
ATOM 1436 C C . MET A 1 184 ? 13.273 1.216 -17.933 1.00 95.62 184 MET A C 1
ATOM 1438 O O . MET A 1 184 ? 12.782 0.759 -16.904 1.00 95.62 184 MET A O 1
ATOM 1442 N N . TRP A 1 185 ? 13.250 0.545 -19.091 1.00 93.62 185 TRP A N 1
ATOM 1443 C CA . TRP A 1 185 ? 12.706 -0.810 -19.219 1.00 93.62 185 TRP A CA 1
ATOM 1444 C C . TRP A 1 185 ? 13.411 -1.800 -18.284 1.00 93.62 185 TRP A C 1
ATOM 1446 O O . TRP A 1 185 ? 12.750 -2.523 -17.539 1.00 93.62 185 TRP A O 1
ATOM 1456 N N . LEU A 1 186 ? 14.748 -1.799 -18.260 1.00 94.56 186 LEU A N 1
ATOM 1457 C CA . LEU A 1 186 ? 15.521 -2.673 -17.381 1.00 94.56 186 LEU A CA 1
ATOM 1458 C C . LEU A 1 186 ? 15.252 -2.351 -15.905 1.00 94.56 186 LEU A C 1
ATOM 1460 O O . LEU A 1 186 ? 15.036 -3.264 -15.107 1.00 94.56 186 LEU A O 1
ATOM 1464 N N . GLY A 1 187 ? 15.200 -1.064 -15.550 1.00 93.25 187 GLY A N 1
ATOM 1465 C CA . GLY A 1 187 ? 14.814 -0.612 -14.213 1.00 93.25 187 GLY A CA 1
ATOM 1466 C C . GLY A 1 187 ? 13.423 -1.110 -13.810 1.00 93.25 187 GLY A C 1
ATOM 1467 O O . GLY A 1 187 ? 13.252 -1.649 -12.718 1.00 93.25 187 GLY A O 1
ATOM 1468 N N . HIS A 1 188 ? 12.446 -1.032 -14.716 1.00 92.50 188 HIS A N 1
ATOM 1469 C CA . HIS A 1 188 ? 11.103 -1.565 -14.494 1.00 92.50 188 HIS A CA 1
ATOM 1470 C C . HIS A 1 188 ? 11.118 -3.089 -14.293 1.00 92.50 188 HIS A C 1
ATOM 1472 O O . HIS A 1 188 ? 10.479 -3.593 -13.372 1.00 92.50 188 HIS A O 1
ATOM 1478 N N . CYS A 1 189 ? 11.875 -3.839 -15.100 1.00 92.50 189 CYS A N 1
ATOM 1479 C CA . CYS A 1 189 ? 12.028 -5.289 -14.944 1.00 92.50 189 CYS A CA 1
ATOM 1480 C C . CYS A 1 189 ? 12.642 -5.680 -13.591 1.00 92.50 189 CYS A C 1
ATOM 1482 O O . CYS A 1 189 ? 12.244 -6.698 -13.020 1.00 92.50 189 CYS A O 1
ATOM 1484 N N . LEU A 1 190 ? 13.569 -4.871 -13.074 1.00 92.50 190 LEU A N 1
ATOM 1485 C CA . LEU A 1 190 ? 14.255 -5.098 -11.801 1.00 92.50 190 LEU A CA 1
ATOM 1486 C C . LEU A 1 190 ? 13.485 -4.574 -10.577 1.00 92.50 190 LEU A C 1
ATOM 1488 O O . LEU A 1 190 ? 13.761 -5.025 -9.468 1.00 92.50 190 LEU A O 1
ATOM 1492 N N . SER A 1 191 ? 12.511 -3.675 -10.738 1.00 92.94 191 SER A N 1
ATOM 1493 C CA . SER A 1 191 ? 11.742 -3.109 -9.621 1.00 92.94 191 SER A CA 1
ATOM 1494 C C . SER A 1 191 ? 10.653 -4.055 -9.100 1.00 92.94 191 SER A C 1
ATOM 1496 O O . SER A 1 191 ? 9.840 -4.569 -9.873 1.00 92.94 191 SER A O 1
ATOM 1498 N N . SER A 1 192 ? 10.573 -4.228 -7.775 1.00 88.69 192 SER A N 1
ATOM 1499 C CA . SER A 1 192 ? 9.489 -4.982 -7.117 1.00 88.69 192 SER A CA 1
ATOM 1500 C C . SER A 1 192 ? 8.161 -4.223 -7.089 1.00 88.69 192 SER A C 1
ATOM 1502 O O . SER A 1 192 ? 7.116 -4.846 -6.921 1.00 88.69 192 SER A O 1
ATOM 1504 N N . TYR A 1 193 ? 8.203 -2.897 -7.250 1.00 91.31 193 TYR A N 1
ATOM 1505 C CA . TYR A 1 193 ? 7.039 -2.017 -7.168 1.00 91.31 193 TYR A CA 1
ATOM 1506 C C . TYR A 1 193 ? 6.806 -1.293 -8.497 1.00 91.31 193 TYR A C 1
ATOM 1508 O O . TYR A 1 193 ? 7.775 -0.881 -9.149 1.00 91.31 193 TYR A O 1
ATOM 1516 N N . PRO A 1 194 ? 5.542 -1.125 -8.921 1.00 93.38 194 PRO A N 1
ATOM 1517 C CA . PRO A 1 194 ? 5.236 -0.238 -10.026 1.00 93.38 194 PRO A CA 1
ATOM 1518 C C . PRO A 1 194 ? 5.500 1.216 -9.594 1.00 93.38 194 PRO A C 1
ATOM 1520 O O . PRO A 1 194 ? 5.230 1.563 -8.439 1.00 93.38 194 PRO A O 1
ATOM 1523 N N . PRO A 1 195 ? 6.011 2.078 -10.490 1.00 95.00 195 PRO A N 1
ATOM 1524 C CA . PRO A 1 195 ? 6.133 3.510 -10.231 1.00 95.00 195 PRO A CA 1
ATOM 1525 C C . PRO A 1 195 ? 4.804 4.117 -9.763 1.00 95.00 195 PRO A C 1
ATOM 1527 O O . PRO A 1 195 ? 3.742 3.787 -10.291 1.00 95.00 195 PRO A O 1
ATOM 1530 N N . LEU A 1 196 ? 4.851 5.033 -8.791 1.00 94.88 196 LEU A N 1
ATOM 1531 C CA . LEU A 1 196 ? 3.639 5.637 -8.220 1.00 94.88 196 LEU A CA 1
ATOM 1532 C C . LEU A 1 196 ? 2.806 6.394 -9.268 1.00 94.88 196 LEU A C 1
ATOM 1534 O O . LEU A 1 196 ? 1.584 6.276 -9.253 1.00 94.88 196 LEU A O 1
ATOM 1538 N N . CYS A 1 197 ? 3.438 7.080 -10.227 1.00 95.12 197 CYS A N 1
ATOM 1539 C CA . CYS A 1 197 ? 2.724 7.746 -11.323 1.00 95.12 197 CYS A CA 1
ATOM 1540 C C . CYS A 1 197 ? 1.927 6.754 -12.193 1.00 95.12 197 CYS A C 1
ATOM 1542 O O . CYS A 1 197 ? 0.791 7.042 -12.564 1.00 95.12 197 CYS A O 1
ATOM 1544 N N . GLU A 1 198 ? 2.467 5.557 -12.448 1.00 94.94 198 GLU A N 1
ATOM 1545 C CA . GLU A 1 198 ? 1.773 4.485 -13.174 1.00 94.94 198 GLU A CA 1
ATOM 1546 C C . GLU A 1 198 ? 0.611 3.916 -12.348 1.00 94.94 198 GLU A C 1
ATOM 1548 O O . GLU A 1 198 ? -0.476 3.688 -12.874 1.00 94.94 198 GLU A O 1
ATOM 1553 N N . ARG A 1 199 ? 0.797 3.735 -11.034 1.00 96.75 199 ARG A N 1
ATOM 1554 C CA . ARG A 1 199 ? -0.283 3.292 -10.133 1.00 96.75 199 ARG A CA 1
ATOM 1555 C C . ARG A 1 199 ? -1.437 4.296 -10.111 1.00 96.75 199 ARG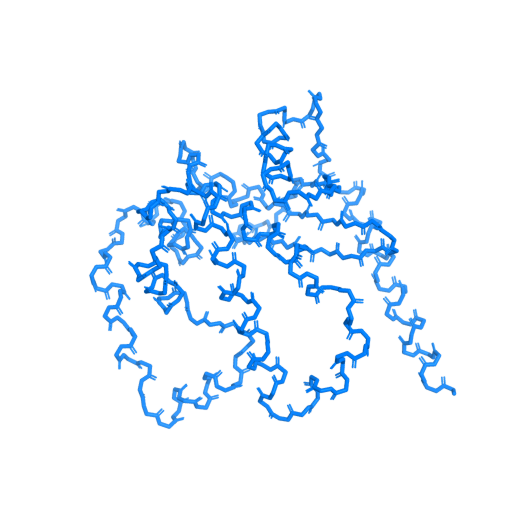 A C 1
ATOM 1557 O O . ARG A 1 199 ? -2.594 3.902 -10.241 1.00 96.75 199 ARG A O 1
ATOM 1564 N N . VAL A 1 200 ? -1.129 5.590 -10.014 1.00 96.06 200 VAL A N 1
ATOM 1565 C CA . VAL A 1 200 ? -2.128 6.671 -10.045 1.00 96.06 200 VAL A CA 1
ATOM 1566 C C . VAL A 1 200 ? -2.866 6.713 -11.384 1.00 96.06 200 VAL A C 1
ATOM 1568 O O . VAL A 1 200 ? -4.090 6.840 -11.395 1.00 96.06 200 VAL A O 1
ATOM 1571 N N . GLU A 1 201 ? -2.163 6.533 -12.505 1.00 95.25 201 GLU A N 1
ATOM 1572 C CA . GLU A 1 201 ? -2.780 6.406 -13.832 1.00 95.25 201 GLU A CA 1
ATOM 1573 C C . GLU A 1 201 ? -3.768 5.232 -13.873 1.00 95.25 201 GLU A C 1
ATOM 1575 O O . GLU A 1 201 ? -4.922 5.409 -14.264 1.00 95.25 201 GLU A O 1
ATOM 1580 N N . LYS A 1 202 ? -3.367 4.052 -13.381 1.00 95.44 202 LYS A N 1
ATOM 1581 C CA . LYS A 1 202 ? -4.230 2.860 -13.352 1.00 95.44 202 LYS A CA 1
ATOM 1582 C C . LYS A 1 202 ? -5.481 3.062 -12.503 1.00 95.44 202 LYS A C 1
ATOM 1584 O O . LYS A 1 202 ? -6.539 2.565 -12.880 1.00 95.44 202 LYS A O 1
ATOM 1589 N N . ILE A 1 203 ? -5.393 3.810 -11.402 1.00 94.75 203 ILE A N 1
ATOM 1590 C CA . ILE A 1 203 ? -6.571 4.217 -10.622 1.00 94.75 203 ILE A CA 1
ATOM 1591 C C . ILE A 1 203 ? -7.437 5.226 -11.383 1.00 94.75 203 ILE A C 1
ATOM 1593 O O . ILE A 1 203 ? -8.661 5.147 -11.322 1.00 94.75 203 ILE A O 1
ATOM 1597 N N . SER A 1 204 ? -6.835 6.154 -12.128 1.00 92.12 204 SER A N 1
ATOM 1598 C CA . SER A 1 204 ? -7.584 7.141 -12.916 1.00 92.12 204 SER A CA 1
ATOM 1599 C C . SER A 1 204 ? -8.452 6.498 -14.012 1.00 92.12 204 SER A C 1
ATOM 1601 O O . SER A 1 204 ? -9.545 7.001 -14.301 1.00 92.12 204 SER A O 1
ATOM 1603 N N . GLU A 1 205 ? -7.979 5.372 -14.560 1.00 90.56 205 GLU A N 1
ATOM 1604 C CA . GLU A 1 205 ? -8.638 4.533 -15.570 1.00 90.56 205 GLU A CA 1
ATOM 1605 C C . GLU A 1 205 ? -9.626 3.521 -14.965 1.00 90.56 205 GLU A C 1
ATOM 1607 O O . GLU A 1 205 ? -10.485 2.995 -15.674 1.00 90.56 205 GLU A O 1
ATOM 1612 N N . PHE A 1 206 ? -9.505 3.215 -13.671 1.00 85.94 206 PHE A N 1
ATOM 1613 C CA . PHE A 1 206 ? -10.322 2.207 -13.005 1.00 85.94 206 PHE A CA 1
ATOM 1614 C C . PHE A 1 206 ? -11.774 2.689 -12.869 1.00 85.94 206 PHE A C 1
ATOM 1616 O O . PHE A 1 206 ? -12.060 3.690 -12.208 1.00 85.94 206 PHE A O 1
ATOM 1623 N N . GLN A 1 207 ? -12.698 1.971 -13.511 1.00 63.59 207 GLN A N 1
ATOM 1624 C CA . GLN A 1 207 ? -14.139 2.167 -13.364 1.00 63.59 207 GLN A CA 1
ATOM 1625 C C . GLN A 1 207 ? -14.666 1.195 -12.301 1.00 63.59 207 GLN A C 1
ATOM 1627 O O . GLN A 1 207 ? -14.435 -0.010 -12.411 1.00 63.59 207 GLN A O 1
ATOM 1632 N N . ASN A 1 208 ? -15.326 1.742 -11.274 1.00 55.88 208 ASN A N 1
ATOM 1633 C CA . ASN A 1 208 ? -16.047 0.973 -10.253 1.00 55.88 208 ASN A CA 1
ATOM 1634 C C . ASN A 1 208 ? -17.337 0.375 -10.816 1.00 55.88 208 ASN A C 1
ATOM 1636 O O . ASN A 1 208 ? -18.036 1.108 -11.553 1.00 55.88 208 ASN A O 1
#

Mean predicted aligned error: 5.22 Å

Secondary structure (DSSP, 8-state):
-HHHHHHHHHHHHHHHHHHHHHHHSEE-BTTBSHHHHHHHHHHHHHTT-PPPEEEEE--TT---EEEEEETTEEEEEEEHHHHHHHTT-HHHHHHHHHHHHHHHHTTTTTSHHHHHHHHTSTTHHHHHHHHHHHHHHHHHHHHH--HHHHHHHHHHHHHHHHHHTT--HHHHHHGGGGG-SHHHHHHHHH-SS--HHHHHHHHHH---

Foldseek 3Di:
DVVVVVVVVVLVVVVVVVVCCVVAWAWDDCVGPVVVNVLQVVLCVVLVHDRATETEHEDPQQQAWAWDDHDPGIYTYHYPQLVVLCPPVVLLVLLRSQLRVQCVSVCVHPCCVVCVVQLPPQLRVLVVLAVSSLSSSLSSLVRSVDLVSSLLNLLCNVQNSVCSVVDDLVVLLVCVVVCDDDVSVVVSSPHSHDPSSVSSVSSVVDDD

Nearest PDB structures (foldseek):
  3cqb-assembly1_B  TM=7.559E-01  e=8.683E-03  unclassified
  3cqb-assembly1_A  TM=8.138E-01  e=2.280E-02  unclassified
  6jak-assembly2_D  TM=1.820E-01  e=4.609E+00  Escherichia coli

Radius of gyration: 17.76 Å; Cα contacts (8 Å, |Δi|>4): 284; chains: 1; bounding box: 37×52×46 Å

Solvent-accessible surface area (backbone atoms only — not comparable to full-atom values): 11101 Å² total; per-residue (Å²): 111,69,69,58,52,52,51,50,51,56,50,51,53,51,48,53,51,53,49,46,48,69,74,74,30,50,63,53,32,86,90,36,61,39,68,63,34,52,52,50,45,53,50,23,56,76,66,72,48,80,73,57,54,37,29,41,33,84,60,91,81,52,59,51,65,52,62,49,71,57,92,92,48,41,38,38,38,43,22,44,54,38,55,58,33,33,62,89,40,62,39,19,44,31,14,55,56,23,22,47,48,22,44,63,74,74,39,68,66,74,49,48,80,78,48,45,70,55,45,70,41,84,48,47,29,21,51,53,40,27,53,50,53,57,53,11,46,50,36,2,37,60,66,27,68,38,66,67,35,24,38,44,34,52,35,25,62,73,52,34,41,88,43,30,84,73,57,56,64,70,63,45,47,55,52,55,70,75,54,56,60,70,70,38,46,52,50,56,43,69,32,52,62,67,56,61,44,56,53,36,46,55,48,73,71,57,80,128

pLDDT: mean 88.86, std 10.53, range [45.78, 96.88]

Sequence (208 aa):
FYGVMIGTFLFFNKLVIAFYIRGSAVKLGPQQFPEIYNQLTRYCQKLNMDVPEAYIMQQGGDLNAFAMKFFRSKFIVLYADLLEACGDDDKARDMIIGHELGHIKAGHLNWAVMIFPGMLIPFLGQAYSRARELTCDRYGAALCGDRKSAMMGLTILAAGGKYASQVNMSSYLAQKENLTGFAMWLGHCLSSYPPLCERVEKISEFQN